Protein AF-A0AAJ1U0P3-F1 (afdb_monomer)

Nearest PDB structures (foldseek):
  8kdq-assembly1_A  TM=4.153E-01  e=7.345E-02  synthetic construct
  4rpp-assembly1_C  TM=3.509E-01  e=7.345E-02  Homo sapiens
  1p1i-assembly1_B-2  TM=4.441E-01  e=2.510E-01  Saccharomyces cerevisiae
  1p1k-assembly1_B-2  TM=3.645E-01  e=1.606E-01  Saccharomyces cerevisiae
  1sfj-assembly1_B  TM=4.610E-01  e=7.578E+00  Staphylococcus aureus subsp. aureus MRSA252

Sequence (244 aa):
MTAPALAGLVTLIVAPDAGPADLPGDLPPFVGAVAVDDLLLPTVREHAPGLPVTVVGTGGAAQVAGPLGLAARAGLVLAGVRTTLRDAADPAGNVRRVVAALDPLRDDGTLPEDVPVTVVLPTGVGGYGAEAALDEIGYADLVVGLDATRPEVWTALVDAALDREVATETVRGDRDPVAVLAAVRSCLDGEPDEAARLLAGSATAAWAAFDAATLERTRRWCRRVDVPAPQVADRVAASAAVTG

Structure (mmCIF, N/CA/C/O backbone):
data_AF-A0AAJ1U0P3-F1
#
_entry.id   AF-A0AAJ1U0P3-F1
#
loop_
_atom_site.group_PDB
_atom_site.id
_atom_site.type_symbol
_atom_site.label_atom_id
_atom_site.label_alt_id
_atom_site.label_comp_id
_atom_site.label_asym_id
_atom_site.label_entity_id
_atom_site.label_seq_id
_atom_site.pdbx_PDB_ins_code
_atom_site.Cartn_x
_atom_site.Cartn_y
_atom_site.Cartn_z
_atom_site.occupancy
_atom_site.B_iso_or_equiv
_atom_site.auth_seq_id
_atom_site.auth_comp_id
_atom_site.auth_asym_id
_atom_site.auth_atom_id
_atom_site.pdbx_PDB_model_num
ATOM 1 N N . MET A 1 1 ? -13.255 15.019 -12.405 1.00 49.06 1 MET A N 1
ATOM 2 C CA . MET A 1 1 ? -13.510 13.676 -11.838 1.00 49.06 1 MET A CA 1
ATOM 3 C C . MET A 1 1 ? -12.176 12.964 -11.767 1.00 49.06 1 MET A C 1
ATOM 5 O O . MET A 1 1 ? -11.440 13.041 -12.738 1.00 49.06 1 MET A O 1
ATOM 9 N N . THR A 1 2 ? -11.835 12.337 -10.644 1.00 58.91 2 THR A N 1
ATOM 10 C CA . THR A 1 2 ? -10.600 11.545 -10.548 1.00 58.91 2 THR A CA 1
ATOM 11 C C . THR A 1 2 ? -10.713 10.340 -11.479 1.00 58.91 2 THR A C 1
ATOM 13 O O . THR A 1 2 ? -11.750 9.676 -11.473 1.00 58.91 2 THR A O 1
ATOM 16 N N . ALA A 1 3 ? -9.679 10.056 -12.276 1.00 76.62 3 ALA A N 1
ATOM 17 C CA . ALA A 1 3 ? -9.639 8.826 -13.061 1.00 76.62 3 ALA A CA 1
ATOM 18 C C . ALA A 1 3 ? -9.819 7.617 -12.115 1.00 76.62 3 ALA A C 1
ATOM 20 O O . ALA A 1 3 ? -9.122 7.572 -11.098 1.00 76.62 3 ALA A O 1
ATOM 21 N N . PRO A 1 4 ? -10.711 6.649 -12.407 1.00 83.06 4 PRO A N 1
ATOM 22 C CA . PRO A 1 4 ? -10.960 5.489 -11.541 1.00 83.06 4 PRO A CA 1
ATOM 23 C C . PRO A 1 4 ? -9.681 4.751 -11.130 1.00 83.06 4 PRO A C 1
ATOM 25 O O . PRO A 1 4 ? -9.535 4.348 -9.979 1.00 83.06 4 PRO A O 1
ATOM 28 N N . ALA A 1 5 ? -8.701 4.696 -12.037 1.00 84.75 5 ALA A N 1
ATOM 29 C CA . ALA A 1 5 ? -7.377 4.139 -11.788 1.00 84.75 5 ALA A CA 1
ATOM 30 C C . ALA A 1 5 ? -6.630 4.782 -10.604 1.00 84.75 5 ALA A C 1
ATOM 32 O O . ALA A 1 5 ? -5.797 4.128 -9.996 1.00 84.75 5 ALA A O 1
ATOM 33 N N . LEU A 1 6 ? -6.905 6.036 -10.241 1.00 87.81 6 LEU A N 1
ATOM 34 C CA . LEU A 1 6 ? -6.215 6.718 -9.140 1.00 87.81 6 LEU A CA 1
ATOM 35 C C . LEU A 1 6 ? -6.988 6.674 -7.821 1.00 87.81 6 LEU A C 1
ATOM 37 O O . LEU A 1 6 ? -6.434 7.056 -6.793 1.00 87.81 6 LEU A O 1
ATOM 41 N N . ALA A 1 7 ? -8.245 6.224 -7.823 1.00 91.00 7 ALA A N 1
ATOM 42 C CA . ALA A 1 7 ? -9.071 6.201 -6.621 1.00 91.00 7 ALA A CA 1
ATOM 43 C C . ALA A 1 7 ? -8.388 5.388 -5.507 1.00 91.00 7 ALA A C 1
ATOM 45 O O . ALA A 1 7 ? -8.027 4.219 -5.691 1.00 91.00 7 ALA A O 1
ATOM 46 N N . GLY A 1 8 ? -8.161 6.041 -4.364 1.00 92.25 8 GLY A N 1
ATOM 47 C CA . GLY A 1 8 ? -7.473 5.463 -3.209 1.00 92.25 8 GLY A CA 1
ATOM 48 C C . GLY A 1 8 ? -6.062 4.907 -3.466 1.00 92.25 8 GLY A C 1
ATOM 49 O O . GLY A 1 8 ? -5.614 4.048 -2.708 1.00 92.25 8 GLY A O 1
ATOM 50 N N . LEU A 1 9 ? -5.377 5.310 -4.544 1.00 94.12 9 LEU A N 1
ATOM 51 C CA . LEU A 1 9 ? -4.029 4.827 -4.877 1.00 94.12 9 LEU A CA 1
ATOM 52 C C . LEU A 1 9 ? -2.966 5.383 -3.926 1.00 94.12 9 LEU A C 1
ATOM 54 O O . LEU A 1 9 ? -1.962 4.729 -3.675 1.00 94.12 9 LEU A O 1
ATOM 58 N N . VAL A 1 10 ? -3.158 6.586 -3.397 1.00 94.44 10 VAL A N 1
ATOM 59 C CA . VAL A 1 10 ? -2.140 7.260 -2.592 1.00 94.44 10 VAL A CA 1
ATOM 60 C C . VAL A 1 10 ? -2.307 6.948 -1.112 1.00 94.44 10 VAL A C 1
ATOM 62 O O . VAL A 1 10 ? -3.411 7.021 -0.569 1.00 94.44 10 VAL A O 1
ATOM 65 N N . THR A 1 11 ? -1.184 6.662 -0.454 1.00 95.38 11 THR A N 1
ATOM 66 C CA . THR A 1 11 ? -1.051 6.777 1.001 1.00 95.38 11 THR A CA 1
ATOM 67 C C . THR A 1 11 ? -0.279 8.044 1.325 1.00 95.38 11 THR A C 1
ATOM 69 O O . THR A 1 11 ? 0.863 8.205 0.899 1.00 95.38 11 THR A O 1
ATOM 72 N N . LEU A 1 12 ? -0.898 8.953 2.071 1.00 93.69 12 LEU A N 1
ATOM 73 C CA . LEU A 1 12 ? -0.222 10.149 2.558 1.00 93.69 12 LEU A CA 1
ATOM 74 C C . LEU A 1 12 ? 0.759 9.760 3.666 1.00 93.69 12 LEU A C 1
ATOM 76 O O . LEU A 1 12 ? 0.352 9.117 4.632 1.00 93.69 12 LEU A O 1
ATOM 80 N N . ILE A 1 13 ? 2.014 10.183 3.568 1.00 91.94 13 ILE A N 1
ATOM 81 C CA . ILE A 1 13 ? 2.987 10.012 4.651 1.00 91.94 13 ILE A CA 1
ATOM 82 C C . ILE A 1 13 ? 3.027 11.276 5.503 1.00 91.94 13 ILE A C 1
ATOM 84 O O . ILE A 1 13 ? 3.350 12.354 4.991 1.00 91.94 13 ILE A O 1
ATOM 88 N N . VAL A 1 14 ? 2.730 11.129 6.796 1.00 89.62 14 VAL A N 1
ATOM 89 C CA . VAL A 1 14 ? 3.009 12.150 7.815 1.00 89.62 14 VAL A CA 1
ATOM 90 C C . VAL A 1 14 ? 4.334 11.845 8.512 1.00 89.62 14 VAL A C 1
ATOM 92 O O . VAL A 1 14 ? 4.766 10.694 8.576 1.00 89.62 14 VAL A O 1
ATOM 95 N N . ALA A 1 15 ? 5.008 12.887 8.995 1.00 85.94 15 ALA A N 1
ATOM 96 C CA . ALA A 1 15 ? 6.268 12.722 9.707 1.00 85.94 15 ALA A CA 1
ATOM 97 C C . ALA A 1 15 ? 6.052 12.007 11.060 1.00 85.94 15 ALA A C 1
ATOM 99 O O . ALA A 1 15 ? 4.993 12.176 11.665 1.00 85.94 15 ALA A O 1
ATOM 100 N N . PRO A 1 16 ? 7.034 11.244 11.574 1.00 82.75 16 PRO A N 1
ATOM 101 C CA . PRO A 1 16 ? 6.913 10.569 12.872 1.00 82.75 16 PRO A CA 1
ATOM 102 C C . PRO A 1 16 ? 6.676 11.516 14.058 1.00 82.75 16 PRO A C 1
ATOM 104 O O . PRO A 1 16 ? 6.113 11.115 15.072 1.00 82.75 16 PRO A O 1
ATOM 107 N N . ASP A 1 17 ? 7.116 12.768 13.941 1.00 84.50 17 ASP A N 1
ATOM 108 C CA . ASP A 1 17 ? 6.953 13.842 14.923 1.00 84.50 17 ASP A CA 1
ATOM 109 C C . ASP A 1 17 ? 5.767 14.772 14.618 1.00 84.50 17 ASP A C 1
ATOM 111 O O . ASP A 1 17 ? 5.638 15.827 15.241 1.00 84.50 17 ASP A O 1
ATOM 115 N N . ALA A 1 18 ? 4.888 14.376 13.689 1.00 85.25 18 ALA A N 1
ATOM 116 C CA . ALA A 1 18 ? 3.692 15.124 13.325 1.00 85.25 18 ALA A CA 1
ATOM 117 C C . ALA A 1 18 ? 2.806 15.402 14.549 1.00 85.25 18 ALA A C 1
ATOM 119 O O . ALA A 1 18 ? 2.403 14.498 15.289 1.00 85.25 18 ALA A O 1
ATOM 120 N N . GLY A 1 19 ? 2.472 16.674 14.741 1.00 87.94 19 GLY A N 1
ATOM 121 C CA . GLY A 1 19 ? 1.493 17.111 15.721 1.00 87.94 19 GLY A CA 1
ATOM 122 C C . GLY A 1 19 ? 0.064 17.083 15.168 1.00 87.94 19 GLY A C 1
ATOM 123 O O . GLY A 1 19 ? -0.166 16.800 13.992 1.00 87.94 19 GLY A O 1
ATOM 124 N N . PRO A 1 20 ? -0.932 17.456 15.991 1.00 87.31 20 PRO A N 1
ATOM 125 C CA . PRO A 1 20 ? -2.328 17.555 15.562 1.00 87.31 20 PRO A CA 1
ATOM 126 C C . PRO A 1 20 ? -2.548 18.422 14.316 1.00 87.31 20 PRO A C 1
ATOM 128 O O . PRO A 1 20 ? -3.417 18.121 13.506 1.00 87.31 20 PRO A O 1
ATOM 131 N N . ALA A 1 21 ? -1.771 19.500 14.166 1.00 87.62 21 ALA A N 1
ATOM 132 C CA . ALA A 1 21 ? -1.885 20.435 13.046 1.00 87.62 21 ALA A CA 1
ATOM 133 C C . ALA A 1 21 ? -1.344 19.873 11.719 1.00 87.62 21 ALA A C 1
ATOM 135 O O . ALA A 1 21 ? -1.664 20.411 10.663 1.00 87.62 21 ALA A O 1
ATOM 136 N N . ASP A 1 22 ? -0.545 18.806 11.780 1.00 87.56 22 ASP A N 1
ATOM 137 C CA . ASP A 1 22 ? 0.054 18.152 10.615 1.00 87.56 22 ASP A CA 1
ATOM 138 C C . ASP A 1 22 ? -0.827 17.013 10.078 1.00 87.56 22 ASP A C 1
ATOM 140 O O . ASP A 1 22 ? -0.573 16.481 8.994 1.00 87.56 22 ASP A O 1
ATOM 144 N N . LEU A 1 23 ? -1.875 16.630 10.820 1.00 88.00 23 LEU A N 1
ATOM 145 C CA . LEU A 1 23 ? -2.855 15.657 10.355 1.00 88.00 23 LEU A CA 1
ATOM 146 C C . LEU A 1 23 ? -3.736 16.291 9.270 1.00 88.00 23 LEU A C 1
ATOM 148 O O . LEU A 1 23 ? -4.271 17.387 9.464 1.00 88.00 23 LEU A O 1
ATOM 152 N N . PRO A 1 24 ? -3.925 15.615 8.127 1.00 87.81 24 PRO A N 1
ATOM 153 C CA . PRO A 1 24 ? -4.786 16.133 7.080 1.00 87.81 24 PRO A CA 1
ATOM 154 C C . PRO A 1 24 ? -6.248 16.140 7.544 1.00 87.81 24 PRO A C 1
ATOM 156 O O . PRO A 1 24 ? -6.694 15.247 8.265 1.00 87.81 24 PRO A O 1
ATOM 159 N N . GLY A 1 25 ? -6.993 17.145 7.087 1.00 84.25 25 GLY A N 1
ATOM 160 C CA . GLY A 1 25 ? -8.450 17.161 7.176 1.00 84.25 25 GLY A CA 1
ATOM 161 C C . GLY A 1 25 ? -9.063 16.285 6.083 1.00 84.25 25 GLY A C 1
ATOM 162 O O . GLY A 1 25 ? -8.840 15.077 6.031 1.00 84.25 25 GLY A O 1
ATOM 163 N N . ASP A 1 26 ? -9.813 16.906 5.175 1.00 86.62 26 ASP A N 1
ATOM 164 C CA . ASP A 1 26 ? -10.448 16.190 4.069 1.00 86.62 26 ASP A CA 1
ATOM 165 C C . ASP A 1 26 ? -9.413 15.634 3.083 1.00 86.62 26 ASP A C 1
ATOM 167 O O . ASP A 1 26 ? -8.566 16.356 2.547 1.00 86.62 26 ASP A O 1
ATOM 171 N N . LEU A 1 27 ? -9.510 14.331 2.816 1.00 88.62 27 LEU A N 1
ATOM 172 C CA . LEU A 1 27 ? -8.644 13.648 1.864 1.00 88.62 27 LEU A CA 1
ATOM 173 C C . LEU A 1 27 ? -9.195 13.771 0.434 1.00 88.62 27 LEU A C 1
ATOM 175 O O . LEU A 1 27 ? -10.379 13.510 0.199 1.00 88.62 27 LEU A O 1
ATOM 179 N N . PRO A 1 28 ? -8.352 14.108 -0.558 1.00 88.56 28 PRO A N 1
ATOM 180 C CA . PRO A 1 28 ? -8.736 14.023 -1.961 1.00 88.56 28 PRO A CA 1
ATOM 181 C C . PRO A 1 28 ? -9.122 12.586 -2.366 1.00 88.56 28 PRO A C 1
ATOM 183 O O . PRO A 1 28 ? -8.545 11.640 -1.836 1.00 88.56 28 PRO A O 1
ATOM 186 N N . PRO A 1 29 ? -9.980 12.373 -3.385 1.00 88.69 29 PRO A N 1
ATOM 187 C CA . PRO A 1 29 ? -10.480 11.032 -3.732 1.00 88.69 29 PRO A CA 1
ATOM 188 C C . PRO A 1 29 ? -9.421 10.002 -4.170 1.00 88.69 29 PRO A C 1
ATOM 190 O O . PRO A 1 29 ? -9.686 8.801 -4.183 1.00 88.69 29 PRO A O 1
ATOM 193 N N . PHE A 1 30 ? -8.233 10.446 -4.592 1.00 89.19 30 PHE A N 1
ATOM 194 C CA . PHE A 1 30 ? -7.131 9.542 -4.945 1.00 89.19 30 PHE A CA 1
ATOM 195 C C . PHE A 1 30 ? -6.276 9.138 -3.731 1.00 89.19 30 PHE A C 1
ATOM 197 O O . PHE A 1 30 ? -5.456 8.231 -3.850 1.00 89.19 30 PHE A O 1
ATOM 204 N N . VAL A 1 31 ? -6.459 9.777 -2.570 1.00 92.94 31 VAL A N 1
ATOM 205 C CA . VAL A 1 31 ? -5.810 9.398 -1.309 1.00 92.94 31 VAL A CA 1
ATOM 206 C C . VAL A 1 31 ? -6.718 8.417 -0.579 1.00 92.94 31 VAL A C 1
ATOM 208 O O . VAL A 1 31 ? -7.843 8.749 -0.220 1.00 92.94 31 VAL A O 1
ATOM 211 N N . GLY A 1 32 ? -6.240 7.188 -0.394 1.00 93.56 32 GLY A N 1
ATOM 212 C CA . GLY A 1 32 ? -7.004 6.120 0.252 1.00 93.56 32 GLY A CA 1
ATOM 213 C C . GLY A 1 32 ? -6.776 6.039 1.757 1.00 93.56 32 GLY A C 1
ATOM 214 O O . GLY A 1 32 ? -7.642 5.551 2.477 1.00 93.56 32 GLY A O 1
ATOM 215 N N . ALA A 1 33 ? -5.613 6.492 2.229 1.00 95.62 33 ALA A N 1
ATOM 216 C CA . ALA A 1 33 ? -5.251 6.444 3.638 1.00 95.62 33 ALA A CA 1
ATOM 217 C C . ALA A 1 33 ? -4.112 7.410 3.979 1.00 95.62 33 ALA A C 1
ATOM 219 O O . ALA A 1 33 ? -3.408 7.912 3.100 1.00 95.62 33 ALA A O 1
ATOM 220 N N . VAL A 1 34 ? -3.888 7.589 5.278 1.00 95.69 34 VAL A N 1
ATOM 221 C CA . VAL A 1 34 ? -2.715 8.253 5.849 1.00 95.69 34 VAL A CA 1
ATOM 222 C C . VAL A 1 34 ? -1.897 7.228 6.619 1.00 95.69 34 VAL A C 1
ATOM 224 O O . VAL A 1 34 ? -2.419 6.563 7.511 1.00 95.69 34 VAL A O 1
ATOM 227 N N . ALA A 1 35 ? -0.628 7.064 6.268 1.00 94.88 35 ALA A N 1
ATOM 228 C CA . ALA A 1 35 ? 0.287 6.224 7.022 1.00 94.88 35 ALA A CA 1
ATOM 229 C C . ALA A 1 35 ? 0.756 6.968 8.270 1.00 94.88 35 ALA A C 1
ATOM 231 O O . ALA A 1 35 ? 1.353 8.037 8.164 1.00 94.88 35 ALA A O 1
ATOM 232 N N . VAL A 1 36 ? 0.476 6.387 9.433 1.00 93.62 36 VAL A N 1
ATOM 233 C CA . VAL A 1 36 ? 0.815 6.943 10.744 1.00 93.62 36 VAL A CA 1
ATOM 234 C C . VAL A 1 36 ? 1.591 5.907 11.538 1.00 93.62 36 VAL A C 1
ATOM 236 O O . VAL A 1 36 ? 1.213 4.733 11.564 1.00 93.62 36 VAL A O 1
ATOM 239 N N . ASP A 1 37 ? 2.664 6.334 12.192 1.00 92.69 37 ASP A N 1
ATOM 240 C CA . ASP A 1 37 ? 3.372 5.470 13.130 1.00 92.69 37 ASP A CA 1
ATOM 241 C C . ASP A 1 37 ? 2.456 5.103 14.304 1.00 92.69 37 ASP A C 1
ATOM 243 O O . ASP A 1 37 ? 1.596 5.881 14.730 1.00 92.69 37 ASP A O 1
ATOM 247 N N . ASP A 1 38 ? 2.655 3.908 14.851 1.00 91.94 38 ASP A N 1
ATOM 248 C CA . ASP A 1 38 ? 1.904 3.402 16.002 1.00 91.94 38 ASP A CA 1
ATOM 249 C C . ASP A 1 38 ? 1.898 4.351 17.216 1.00 91.94 38 ASP A C 1
ATOM 251 O O . ASP A 1 38 ? 0.904 4.428 17.945 1.00 91.94 38 ASP A O 1
ATOM 255 N N . LEU A 1 39 ? 2.967 5.124 17.402 1.00 91.00 39 LEU A N 1
ATOM 256 C CA . LEU A 1 39 ? 3.084 6.132 18.457 1.00 91.00 39 LEU A CA 1
ATOM 257 C C . LEU A 1 39 ? 2.148 7.339 18.270 1.00 91.00 39 LEU A C 1
ATOM 259 O O . LEU A 1 39 ? 1.824 8.003 19.255 1.00 91.00 39 LEU A O 1
ATOM 263 N N . LEU A 1 40 ? 1.682 7.612 17.047 1.00 92.44 40 LEU A N 1
ATOM 264 C CA . LEU A 1 40 ? 0.792 8.736 16.730 1.00 92.44 40 LEU A CA 1
ATOM 265 C C . LEU A 1 40 ? -0.699 8.384 16.835 1.00 92.44 40 LEU A C 1
ATOM 267 O O . LEU A 1 40 ? -1.548 9.276 16.760 1.00 92.44 40 LEU A O 1
ATOM 271 N N . LEU A 1 41 ? -1.053 7.112 17.053 1.00 93.12 41 LEU A N 1
ATOM 272 C CA . LEU A 1 41 ? -2.455 6.679 17.148 1.00 93.12 41 LEU A CA 1
ATOM 273 C C . LEU A 1 41 ? -3.279 7.431 18.210 1.00 93.12 41 LEU A C 1
ATOM 275 O O . LEU A 1 41 ? -4.432 7.761 17.917 1.00 93.12 41 LEU A O 1
ATOM 279 N N . PRO A 1 42 ? -2.749 7.754 19.411 1.00 92.81 42 PRO A N 1
ATOM 280 C CA . PRO A 1 42 ? -3.481 8.574 20.375 1.00 92.81 42 PRO A CA 1
ATOM 281 C C . PRO A 1 42 ? -3.838 9.962 19.826 1.00 92.81 42 PRO A C 1
ATOM 283 O O . PRO A 1 42 ? -4.970 10.412 20.001 1.00 92.81 42 PRO A O 1
ATOM 286 N N . THR A 1 43 ? -2.912 10.601 19.107 1.00 93.19 43 THR A N 1
ATOM 287 C CA . THR A 1 43 ? -3.111 11.918 18.489 1.00 93.19 43 THR A CA 1
ATOM 288 C C . THR A 1 43 ? -4.168 11.860 17.389 1.00 93.19 43 THR A C 1
ATOM 290 O O . THR A 1 43 ? -5.066 12.700 17.358 1.00 93.19 43 THR A O 1
ATOM 293 N N . VAL A 1 44 ? -4.127 10.836 16.528 1.00 93.88 44 VAL A N 1
ATOM 294 C CA . VAL A 1 44 ? -5.155 10.628 15.493 1.00 93.88 44 VAL A CA 1
ATOM 295 C C . VAL A 1 44 ? -6.531 10.437 16.124 1.00 93.88 44 VAL A C 1
ATOM 297 O O . VAL A 1 44 ? -7.491 11.073 15.702 1.00 93.88 44 VAL A O 1
ATOM 300 N N . ARG A 1 45 ? -6.639 9.613 17.170 1.00 93.56 45 ARG A N 1
ATOM 301 C CA . ARG A 1 45 ? -7.905 9.389 17.882 1.00 93.56 45 ARG A CA 1
ATOM 302 C C . ARG A 1 45 ? -8.516 10.692 18.396 1.00 93.56 45 ARG A C 1
ATOM 304 O O . ARG A 1 45 ? -9.729 10.865 18.333 1.00 93.56 45 ARG A O 1
ATOM 311 N N . GLU A 1 46 ? -7.693 11.580 18.942 1.00 93.69 46 GLU A N 1
ATOM 312 C CA . GLU A 1 46 ? -8.159 12.813 19.583 1.00 93.69 46 GLU A CA 1
ATOM 313 C C . GLU A 1 46 ? -8.498 13.918 18.580 1.00 93.69 46 GLU A C 1
ATOM 315 O O . GLU A 1 46 ? -9.413 14.703 18.827 1.00 93.69 46 GLU A O 1
ATOM 320 N N . HIS A 1 47 ? -7.797 13.965 17.446 1.00 94.12 47 HIS A N 1
ATOM 321 C CA . HIS A 1 47 ? -7.862 15.102 16.527 1.00 94.12 47 HIS A CA 1
ATOM 322 C C . HIS A 1 47 ? -8.413 14.775 15.135 1.00 94.12 47 HIS A C 1
ATOM 324 O O . HIS A 1 47 ? -8.869 15.682 14.445 1.00 94.12 47 HIS A O 1
ATOM 330 N N . ALA A 1 48 ? -8.414 13.505 14.728 1.00 92.88 48 ALA A N 1
ATOM 331 C CA . ALA A 1 48 ? -8.877 13.054 13.417 1.00 92.88 48 ALA A CA 1
ATOM 332 C C . ALA A 1 48 ? -9.497 11.632 13.460 1.00 92.88 48 ALA A C 1
ATOM 334 O O . ALA A 1 48 ? -9.088 10.759 12.695 1.00 92.88 48 ALA A O 1
ATOM 335 N N . PRO A 1 49 ? -10.501 11.357 14.320 1.00 89.94 49 PRO A N 1
ATOM 336 C CA . PRO A 1 49 ? -11.017 9.998 14.547 1.00 89.94 49 PRO A CA 1
ATOM 337 C C . PRO A 1 49 ? -11.638 9.325 13.308 1.00 89.94 49 PRO A C 1
ATOM 339 O O . PRO A 1 49 ? -11.715 8.102 13.252 1.00 89.94 49 PRO A O 1
ATOM 342 N N . GLY A 1 50 ? -12.080 10.104 12.315 1.00 92.62 50 GLY A N 1
ATOM 343 C CA . GLY A 1 50 ? -12.627 9.593 11.051 1.00 92.62 50 GLY A CA 1
ATOM 344 C C . GLY A 1 50 ? -11.591 9.389 9.941 1.00 92.62 50 GLY A C 1
ATOM 345 O O . GLY A 1 50 ? -11.965 8.989 8.841 1.00 92.62 50 GLY A O 1
ATOM 346 N N . LEU A 1 51 ? -10.316 9.695 10.195 1.00 94.62 51 LEU A N 1
ATOM 347 C CA . LEU A 1 51 ? -9.261 9.614 9.193 1.00 94.62 51 LEU A CA 1
ATOM 348 C C . LEU A 1 51 ? -8.929 8.144 8.881 1.00 94.62 51 LEU A C 1
ATOM 350 O O . LEU A 1 51 ? -8.565 7.410 9.801 1.00 94.62 51 LEU A O 1
ATOM 354 N N . PRO A 1 52 ? -9.001 7.700 7.611 1.00 96.56 52 PRO A N 1
ATOM 355 C CA . PRO A 1 52 ? -8.552 6.367 7.230 1.00 96.56 52 PRO A CA 1
ATOM 356 C C . PRO A 1 52 ? -7.039 6.236 7.427 1.00 96.56 52 PRO A C 1
ATOM 358 O O . PRO A 1 52 ? -6.258 6.922 6.761 1.00 96.56 52 PRO A O 1
ATOM 361 N N . VAL A 1 53 ? -6.610 5.350 8.326 1.00 96.19 53 VAL A N 1
ATOM 362 C CA . VAL A 1 53 ? -5.198 5.195 8.697 1.00 96.19 53 VAL A CA 1
ATOM 363 C C . VAL A 1 53 ? -4.602 3.872 8.249 1.00 96.19 53 VAL A C 1
ATOM 365 O O . VAL A 1 53 ? -5.194 2.808 8.405 1.00 96.19 53 VAL A O 1
ATOM 368 N N . THR A 1 54 ? -3.382 3.939 7.726 1.00 96.69 54 THR A N 1
ATOM 369 C CA . THR A 1 54 ? -2.489 2.784 7.632 1.00 96.69 54 THR A CA 1
ATOM 370 C C . THR A 1 54 ? -1.546 2.821 8.822 1.00 96.69 54 THR A C 1
ATOM 372 O O . THR A 1 54 ? -0.724 3.728 8.921 1.00 96.69 54 THR A O 1
ATOM 375 N N . VAL A 1 55 ? -1.656 1.861 9.736 1.00 95.62 55 VAL A N 1
ATOM 376 C CA . VAL A 1 55 ? -0.802 1.834 10.932 1.00 95.62 55 VAL A CA 1
ATOM 377 C C . VAL A 1 55 ? 0.566 1.278 10.563 1.00 95.62 55 VAL A C 1
ATOM 379 O O . VAL A 1 55 ? 0.669 0.135 10.120 1.00 95.62 55 VAL A O 1
ATOM 382 N N . VAL A 1 56 ? 1.615 2.070 10.754 1.00 94.19 56 VAL A N 1
ATOM 383 C CA . VAL A 1 56 ? 3.006 1.673 10.532 1.00 94.19 56 VAL A CA 1
ATOM 384 C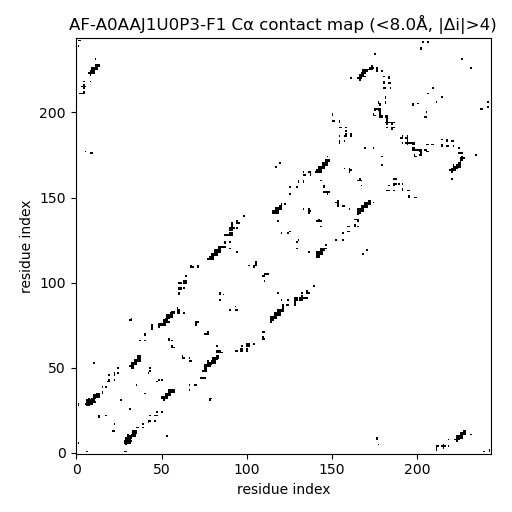 C . VAL A 1 56 ? 3.597 1.216 11.863 1.00 94.19 56 VAL A C 1
ATOM 386 O O . VAL A 1 56 ? 3.815 2.005 12.780 1.00 94.19 56 VAL A O 1
ATOM 389 N N . GLY A 1 57 ? 3.825 -0.090 11.986 1.00 90.69 57 GLY A N 1
ATOM 390 C CA . GLY A 1 57 ? 4.427 -0.685 13.173 1.00 90.69 57 GLY A CA 1
ATOM 391 C C . GLY A 1 57 ? 5.913 -0.358 13.248 1.00 90.69 57 GLY A C 1
ATOM 392 O O . GLY A 1 57 ? 6.680 -0.708 12.342 1.00 90.69 57 GLY A O 1
ATOM 393 N N . THR A 1 58 ? 6.343 0.265 14.343 1.00 82.75 58 THR A N 1
ATOM 394 C CA . THR A 1 58 ? 7.734 0.704 14.472 1.00 82.75 58 THR A CA 1
ATOM 395 C C . THR A 1 58 ? 8.657 -0.442 14.879 1.00 82.75 58 THR A C 1
ATOM 397 O O . THR A 1 58 ? 9.778 -0.500 14.384 1.00 82.75 58 THR A O 1
ATOM 400 N N . GLY A 1 59 ? 8.240 -1.418 15.695 1.00 75.94 59 GLY A N 1
ATOM 401 C CA . GLY A 1 59 ? 9.122 -2.493 16.197 1.00 75.94 59 GLY A CA 1
ATOM 402 C C . GLY A 1 59 ? 9.051 -3.863 15.515 1.00 75.94 59 GLY A C 1
ATOM 403 O O . GLY A 1 59 ? 9.513 -4.842 16.100 1.00 75.94 59 GLY A O 1
ATOM 404 N N . GLY A 1 60 ? 8.555 -3.956 14.279 1.00 78.88 60 GLY A N 1
ATOM 405 C CA . GLY A 1 60 ? 8.539 -5.205 13.501 1.00 78.88 60 GLY A CA 1
ATOM 406 C C . GLY A 1 60 ? 7.444 -6.199 13.922 1.00 78.88 60 GLY A C 1
ATOM 407 O O . GLY A 1 60 ? 6.481 -5.834 14.594 1.00 78.88 60 GLY A O 1
ATOM 408 N N . ALA A 1 61 ? 7.582 -7.468 13.515 1.00 75.00 61 ALA A N 1
ATOM 409 C CA . ALA A 1 61 ? 6.533 -8.497 13.611 1.00 75.00 61 ALA A CA 1
ATOM 410 C C . ALA A 1 61 ? 5.916 -8.662 15.014 1.00 75.00 61 ALA A C 1
ATOM 412 O O . ALA A 1 61 ? 4.700 -8.724 15.157 1.00 75.00 61 ALA A O 1
ATOM 413 N N . ALA A 1 62 ? 6.749 -8.676 16.059 1.00 74.69 62 ALA A N 1
ATOM 414 C CA . ALA A 1 62 ? 6.306 -8.917 17.433 1.00 74.69 62 ALA A CA 1
ATOM 415 C C . ALA A 1 62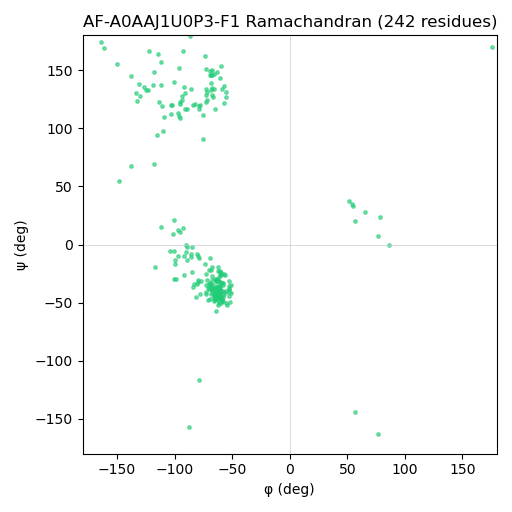 ? 5.469 -7.772 18.032 1.00 74.69 62 ALA A C 1
ATOM 417 O O . ALA A 1 62 ? 4.888 -7.942 19.101 1.00 74.69 62 ALA A O 1
ATOM 418 N N . GLN A 1 63 ? 5.424 -6.604 17.384 1.00 84.50 63 GLN A N 1
ATOM 419 C CA . GLN A 1 63 ? 4.712 -5.441 17.907 1.00 84.50 63 GLN A CA 1
ATOM 420 C C . GLN A 1 63 ? 3.345 -5.207 17.271 1.00 84.50 63 GLN A C 1
ATOM 422 O O . GLN A 1 63 ? 2.634 -4.346 17.761 1.00 84.50 63 GLN A O 1
ATOM 427 N N . VAL A 1 64 ? 2.931 -5.964 16.250 1.00 87.06 64 VAL A N 1
ATOM 428 C CA . VAL A 1 64 ? 1.709 -5.658 15.479 1.00 87.06 64 VAL A CA 1
ATOM 429 C C . VAL A 1 64 ? 0.431 -5.686 16.338 1.00 87.06 64 VAL A C 1
ATOM 431 O O . VAL A 1 64 ? -0.431 -4.823 16.187 1.00 87.06 64 VAL A O 1
ATOM 434 N N . ALA A 1 65 ? 0.326 -6.601 17.304 1.00 89.81 65 ALA A N 1
ATOM 435 C CA . ALA A 1 65 ? -0.876 -6.760 18.131 1.00 89.81 65 ALA A CA 1
ATOM 436 C C . ALA A 1 65 ? -1.236 -5.527 18.982 1.00 89.81 65 ALA A C 1
ATOM 438 O O . ALA A 1 65 ? -2.409 -5.177 19.114 1.00 89.81 65 ALA A O 1
ATOM 439 N N . GLY A 1 66 ? -0.243 -4.850 19.565 1.00 91.62 66 GLY A N 1
ATOM 440 C CA . GLY A 1 66 ? -0.475 -3.724 20.476 1.00 91.62 66 GLY A CA 1
ATOM 441 C C . GLY A 1 66 ? -1.154 -2.524 19.797 1.00 91.62 66 GLY A C 1
ATOM 442 O O . GLY A 1 66 ? -2.235 -2.120 20.237 1.00 91.62 66 GLY A O 1
ATOM 443 N N . PRO A 1 67 ? -0.561 -1.970 18.722 1.00 92.62 67 PRO A N 1
ATOM 444 C CA . PRO A 1 67 ? -1.121 -0.875 17.938 1.00 92.62 67 PRO A CA 1
ATOM 445 C C . PRO A 1 67 ? -2.478 -1.209 17.319 1.00 92.62 67 PRO A C 1
ATOM 447 O O . PRO A 1 67 ? -3.372 -0.369 17.371 1.00 92.62 67 PRO A O 1
ATOM 450 N N . LEU A 1 68 ? -2.682 -2.428 16.804 1.00 93.94 68 LEU A N 1
ATOM 451 C CA . LEU A 1 68 ? -3.981 -2.815 16.237 1.00 93.94 68 LEU A CA 1
ATOM 452 C C . LEU A 1 68 ? -5.065 -2.932 17.305 1.00 93.94 68 LEU A C 1
ATOM 454 O O . LEU A 1 68 ? -6.153 -2.388 17.134 1.00 93.94 68 LEU A O 1
ATOM 458 N N . GLY A 1 69 ? -4.748 -3.521 18.460 1.00 92.94 69 GLY A N 1
ATOM 459 C CA . GLY A 1 69 ? -5.665 -3.533 19.597 1.00 92.94 69 GLY A CA 1
ATOM 460 C C . GLY A 1 69 ? -5.996 -2.122 20.099 1.00 92.94 69 GLY A C 1
ATOM 461 O O . GLY A 1 69 ? -7.124 -1.862 20.517 1.00 92.94 69 GLY A O 1
ATOM 462 N N . LEU A 1 70 ? -5.038 -1.189 20.060 1.00 92.62 70 LEU A N 1
ATOM 463 C CA . LEU A 1 70 ? -5.299 0.219 20.366 1.00 92.62 70 LEU A CA 1
ATOM 464 C C . LEU A 1 70 ? -6.223 0.858 19.323 1.00 92.62 70 LEU A C 1
ATOM 466 O O . LEU A 1 70 ? -7.202 1.486 19.719 1.00 92.62 70 LEU A O 1
ATOM 470 N N . ALA A 1 71 ? -5.940 0.683 18.030 1.00 93.50 71 ALA A N 1
ATOM 471 C CA . ALA A 1 71 ? -6.738 1.236 16.938 1.00 93.50 71 ALA A CA 1
ATOM 472 C C . ALA A 1 71 ? -8.189 0.733 16.980 1.00 93.50 71 ALA A C 1
ATOM 474 O O . ALA A 1 71 ? -9.114 1.543 16.925 1.00 93.50 71 ALA A O 1
ATOM 475 N N . ALA A 1 72 ? -8.382 -0.574 17.188 1.00 93.31 72 ALA A N 1
ATOM 476 C CA . ALA A 1 72 ? -9.696 -1.195 17.324 1.00 93.31 72 ALA A CA 1
ATOM 477 C C . ALA A 1 72 ? -10.470 -0.635 18.529 1.00 93.31 72 ALA A C 1
ATOM 479 O O . ALA A 1 72 ? -11.598 -0.166 18.384 1.00 93.31 72 ALA A O 1
ATOM 480 N N . ARG A 1 73 ? -9.852 -0.588 19.721 1.00 92.50 73 ARG A N 1
ATOM 481 C CA . ARG A 1 73 ? -10.492 -0.014 20.924 1.00 92.50 73 ARG A CA 1
ATOM 482 C C . ARG A 1 73 ? -10.791 1.479 20.793 1.00 92.50 73 ARG A C 1
ATOM 484 O O . ARG A 1 73 ? -11.726 1.969 21.418 1.00 92.50 73 ARG A O 1
ATOM 491 N N . ALA A 1 74 ? -9.974 2.202 20.035 1.00 90.38 74 ALA A N 1
ATOM 492 C CA . ALA A 1 74 ? -10.144 3.623 19.771 1.00 90.38 74 ALA A CA 1
ATOM 493 C C . ALA A 1 7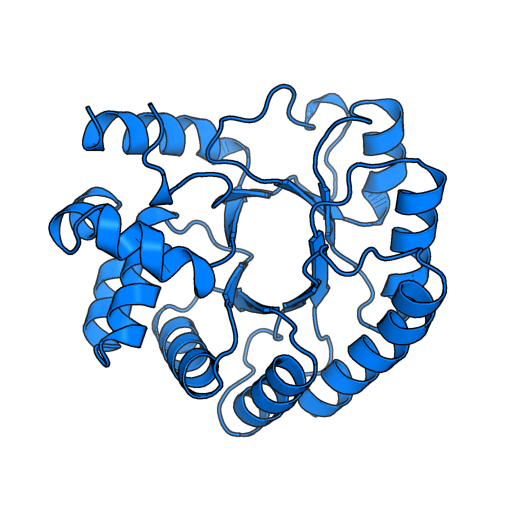4 ? -11.182 3.916 18.674 1.00 90.38 74 ALA A C 1
ATOM 495 O O . ALA A 1 74 ? -11.519 5.082 18.485 1.00 90.38 74 ALA A O 1
ATOM 496 N N . GLY A 1 75 ? -11.684 2.893 17.972 1.00 91.50 75 GLY A N 1
ATOM 497 C CA . GLY A 1 75 ? -12.628 3.057 16.868 1.00 91.50 75 GLY A CA 1
ATOM 498 C C . GLY A 1 75 ? -12.032 3.788 15.664 1.00 91.50 75 GLY A C 1
ATOM 499 O O . GLY A 1 75 ? -12.765 4.476 14.958 1.00 91.50 75 GLY A O 1
ATOM 500 N N . LEU A 1 76 ? -10.714 3.687 15.453 1.00 95.31 76 LEU A N 1
ATOM 501 C CA . LEU A 1 76 ? -10.057 4.297 14.297 1.00 95.31 76 LEU A CA 1
ATOM 502 C C . LEU A 1 76 ? -10.480 3.595 13.004 1.00 95.31 76 LEU A C 1
ATOM 504 O O . LEU A 1 76 ? -10.657 2.376 12.972 1.00 95.31 76 LEU A O 1
ATOM 508 N N . VAL A 1 77 ? -10.575 4.360 11.916 1.00 95.31 77 VAL A N 1
ATOM 509 C CA . VAL A 1 77 ? -10.840 3.817 10.580 1.00 95.31 77 VAL A CA 1
ATOM 510 C C . VAL A 1 77 ? -9.563 3.163 10.053 1.00 95.31 77 VAL A C 1
ATOM 512 O O . VAL A 1 77 ? -8.718 3.812 9.437 1.00 95.31 77 VAL A O 1
ATOM 515 N N . LEU A 1 78 ? -9.394 1.871 10.324 1.00 96.19 78 LEU A N 1
ATOM 516 C CA . LEU A 1 78 ? -8.223 1.125 9.881 1.00 96.19 78 LEU A CA 1
ATOM 517 C C . LEU A 1 78 ? -8.326 0.822 8.381 1.00 96.19 78 LEU A C 1
ATOM 519 O O . LEU A 1 78 ? -9.157 0.034 7.946 1.00 96.19 78 LEU A O 1
ATOM 523 N N . ALA A 1 79 ? -7.462 1.448 7.589 1.00 96.94 79 ALA A N 1
ATOM 524 C CA . ALA A 1 79 ? -7.376 1.257 6.146 1.00 96.94 79 ALA A CA 1
ATOM 525 C C . ALA A 1 79 ? -6.242 0.306 5.737 1.00 96.94 79 ALA A C 1
ATOM 527 O O . ALA A 1 79 ? -6.165 -0.069 4.569 1.00 96.94 79 ALA A O 1
ATOM 528 N N . GLY A 1 80 ? -5.317 -0.028 6.636 1.00 96.94 80 GLY A N 1
ATOM 529 C CA . GLY A 1 80 ? -4.210 -0.943 6.362 1.00 96.94 80 GLY A CA 1
ATOM 530 C C . GLY A 1 80 ? -3.244 -1.068 7.535 1.00 96.94 80 GLY A C 1
ATOM 531 O O . GLY A 1 80 ? -3.279 -0.277 8.480 1.00 96.94 80 GLY A O 1
ATOM 532 N N . VAL A 1 81 ? -2.338 -2.034 7.446 1.00 96.44 81 VAL A N 1
ATOM 533 C CA . VAL A 1 81 ? -1.254 -2.237 8.415 1.00 96.44 81 VAL A CA 1
ATOM 534 C C . VAL A 1 81 ? 0.054 -2.396 7.663 1.00 96.44 81 VAL A C 1
ATOM 536 O O . VAL A 1 81 ? 0.107 -3.083 6.651 1.00 96.44 81 VAL A O 1
ATOM 539 N N . ARG A 1 82 ? 1.128 -1.785 8.155 1.00 95.75 82 ARG A N 1
ATOM 540 C CA . ARG A 1 82 ? 2.475 -1.926 7.607 1.00 95.75 82 ARG A CA 1
ATOM 541 C C . ARG A 1 82 ? 3.434 -2.384 8.682 1.00 95.75 82 ARG A C 1
ATOM 543 O O . ARG A 1 82 ? 3.487 -1.802 9.761 1.00 95.75 82 ARG A O 1
ATOM 550 N N . THR A 1 83 ? 4.247 -3.382 8.368 1.00 94.69 83 THR A N 1
ATOM 551 C CA . THR A 1 83 ? 5.346 -3.810 9.235 1.00 94.69 83 THR A CA 1
ATOM 552 C C . THR A 1 83 ? 6.611 -3.981 8.415 1.00 94.69 83 THR A C 1
ATOM 554 O O . THR A 1 83 ? 6.594 -4.587 7.347 1.00 94.69 83 THR A O 1
ATOM 557 N N . THR A 1 84 ? 7.712 -3.391 8.878 1.00 92.69 84 THR A N 1
ATOM 558 C CA . THR A 1 84 ? 9.008 -3.512 8.203 1.00 92.69 84 THR A CA 1
ATOM 559 C C . THR A 1 84 ? 9.794 -4.664 8.801 1.00 92.69 84 THR A C 1
ATOM 561 O O . THR A 1 84 ? 9.993 -4.726 10.018 1.00 92.69 84 THR A O 1
ATOM 564 N N . LEU A 1 85 ? 10.260 -5.569 7.943 1.00 91.31 85 LEU A N 1
ATOM 565 C CA . LEU A 1 85 ? 11.157 -6.637 8.356 1.00 91.31 85 LEU A CA 1
ATOM 566 C C . LEU A 1 85 ? 12.502 -6.021 8.765 1.00 91.31 85 LEU A C 1
ATOM 568 O O . LEU A 1 85 ? 13.027 -5.133 8.097 1.00 91.31 85 LEU A O 1
ATOM 572 N N . ARG A 1 86 ? 13.054 -6.462 9.897 1.00 83.56 86 ARG A N 1
ATOM 573 C CA . ARG A 1 86 ? 14.280 -5.875 10.469 1.00 83.56 86 ARG A CA 1
ATOM 574 C C . ARG A 1 86 ? 15.534 -6.689 10.179 1.00 83.56 86 ARG A C 1
ATOM 576 O O . ARG A 1 86 ? 16.618 -6.122 10.109 1.00 83.56 86 ARG A O 1
ATOM 583 N N . ASP A 1 87 ? 15.387 -8.001 10.043 1.00 81.31 87 ASP A N 1
ATOM 584 C CA . ASP A 1 87 ? 16.494 -8.924 9.829 1.00 81.31 87 ASP A CA 1
ATOM 585 C C . ASP A 1 87 ? 16.548 -9.351 8.357 1.00 81.31 87 ASP A C 1
ATOM 587 O O . ASP A 1 87 ? 15.653 -10.028 7.851 1.00 81.31 87 ASP A O 1
ATOM 591 N N . ALA A 1 88 ? 17.607 -8.911 7.676 1.00 83.50 88 ALA A N 1
ATOM 592 C CA . ALA A 1 88 ? 17.865 -9.204 6.271 1.00 83.50 88 ALA A CA 1
ATOM 593 C C . ALA A 1 88 ? 18.474 -10.600 6.040 1.00 83.50 88 ALA A C 1
ATOM 595 O O . ALA A 1 88 ? 18.568 -11.022 4.889 1.00 83.50 88 ALA A O 1
ATOM 596 N N . ALA A 1 89 ? 18.897 -11.312 7.093 1.00 87.94 89 ALA A N 1
ATOM 597 C CA . ALA A 1 89 ? 19.510 -12.634 6.962 1.00 87.94 89 ALA A CA 1
ATOM 598 C C . ALA A 1 89 ? 18.475 -13.755 6.760 1.00 87.94 89 ALA A C 1
ATOM 600 O O . ALA A 1 89 ? 18.770 -14.735 6.079 1.00 87.94 89 ALA A O 1
ATOM 601 N N . ASP A 1 90 ? 17.271 -13.606 7.321 1.00 91.88 90 ASP A N 1
ATOM 602 C CA . ASP A 1 90 ? 16.152 -14.549 7.165 1.00 91.88 90 ASP A CA 1
ATOM 603 C C . ASP A 1 90 ? 14.817 -13.803 6.960 1.00 91.88 90 ASP A C 1
ATOM 605 O O . ASP A 1 90 ? 13.941 -13.804 7.834 1.00 91.88 90 ASP A O 1
ATOM 609 N N . PRO A 1 91 ? 14.634 -13.103 5.827 1.00 93.94 91 PRO A N 1
ATOM 610 C CA . PRO A 1 91 ? 13.416 -12.334 5.581 1.00 93.94 91 PRO A CA 1
ATOM 611 C C . PRO A 1 91 ? 12.166 -13.234 5.549 1.00 93.94 91 PRO A C 1
ATOM 613 O O . PRO A 1 91 ? 11.165 -12.879 6.165 1.00 93.94 91 PRO A O 1
ATOM 616 N N . ALA A 1 92 ? 12.238 -14.433 4.961 1.00 95.69 92 ALA A N 1
ATOM 617 C CA . ALA A 1 92 ? 11.135 -15.401 4.937 1.00 95.69 92 ALA A CA 1
ATOM 618 C C . ALA A 1 92 ? 10.703 -15.842 6.349 1.00 95.69 92 ALA A C 1
ATOM 620 O O . ALA A 1 92 ? 9.518 -15.825 6.688 1.00 95.69 92 ALA A O 1
ATOM 621 N N . GLY A 1 93 ? 11.653 -16.165 7.235 1.00 94.81 93 GLY A N 1
ATOM 622 C CA . GLY A 1 93 ? 11.342 -16.458 8.632 1.00 94.81 93 GLY A CA 1
ATOM 623 C C . GLY A 1 93 ? 10.725 -15.275 9.376 1.00 94.81 93 GLY A C 1
ATOM 624 O O . GLY A 1 93 ? 9.873 -15.481 10.241 1.00 94.81 93 GLY A O 1
ATOM 625 N N . ASN A 1 94 ? 11.083 -14.037 9.025 1.00 93.81 94 ASN A N 1
ATOM 626 C CA . ASN A 1 94 ? 10.423 -12.859 9.581 1.00 93.81 94 ASN A CA 1
ATOM 627 C C . ASN A 1 94 ? 8.987 -12.688 9.061 1.00 93.81 94 ASN A C 1
ATOM 629 O O . ASN A 1 94 ? 8.125 -12.350 9.870 1.00 93.81 94 ASN A O 1
ATOM 633 N N . VAL A 1 95 ? 8.701 -12.982 7.786 1.00 96.12 95 VAL A N 1
ATOM 634 C CA . VAL A 1 95 ? 7.321 -13.008 7.258 1.00 96.12 95 VAL A CA 1
ATOM 635 C C . VAL A 1 95 ? 6.469 -14.006 8.041 1.00 96.12 95 VAL A C 1
ATOM 637 O O . VAL A 1 95 ? 5.421 -13.634 8.559 1.00 96.12 95 VAL A O 1
ATOM 640 N N . ARG A 1 96 ? 6.951 -15.239 8.247 1.00 96.19 96 ARG A N 1
ATOM 641 C CA . ARG A 1 96 ? 6.221 -16.254 9.032 1.00 96.19 96 ARG A CA 1
ATOM 642 C C . ARG A 1 96 ? 5.908 -15.801 10.459 1.00 96.19 96 ARG A C 1
ATOM 644 O O . ARG A 1 96 ? 4.847 -16.113 10.989 1.00 96.19 96 ARG A O 1
ATOM 651 N N . ARG A 1 97 ? 6.805 -15.030 11.086 1.00 95.00 97 ARG A N 1
ATOM 652 C CA . ARG A 1 97 ? 6.545 -14.421 12.405 1.00 95.00 97 ARG A CA 1
ATOM 653 C C . ARG A 1 97 ? 5.488 -13.324 12.346 1.00 95.00 97 ARG A C 1
ATOM 655 O O . ARG A 1 97 ? 4.757 -13.172 13.317 1.00 95.00 97 ARG A O 1
ATOM 662 N N . VAL A 1 98 ? 5.428 -12.552 11.257 1.00 94.88 98 VAL A N 1
ATOM 663 C CA . VAL A 1 98 ? 4.345 -11.582 11.038 1.00 94.88 98 VAL A CA 1
ATOM 664 C C . VAL A 1 98 ? 3.019 -12.326 10.944 1.00 94.88 98 VAL A C 1
ATOM 666 O O . VAL A 1 98 ? 2.122 -12.004 11.709 1.00 94.88 98 VAL A O 1
ATOM 669 N N . VAL A 1 99 ? 2.921 -13.350 10.091 1.00 95.88 99 VAL A N 1
ATOM 670 C CA . VAL A 1 99 ? 1.701 -14.164 9.926 1.00 95.88 99 VAL A CA 1
ATOM 671 C C . VAL A 1 99 ? 1.234 -14.725 11.269 1.00 95.88 99 VAL A C 1
ATOM 673 O O . VAL A 1 99 ? 0.132 -14.418 11.707 1.00 95.88 99 VAL A O 1
ATOM 676 N N . ALA A 1 100 ? 2.125 -15.390 12.009 1.00 95.50 100 ALA A N 1
ATOM 677 C CA . ALA A 1 100 ? 1.800 -15.939 13.325 1.00 95.50 100 ALA A CA 1
ATOM 678 C C . ALA A 1 100 ? 1.339 -14.882 14.354 1.00 95.50 100 ALA A C 1
ATOM 680 O O . ALA A 1 100 ? 0.659 -15.219 15.322 1.00 95.50 100 ALA A O 1
ATOM 681 N N . ALA A 1 101 ? 1.728 -13.613 14.187 1.00 94.38 101 ALA A N 1
ATOM 682 C CA . ALA A 1 101 ? 1.263 -12.509 15.026 1.00 94.38 101 ALA A CA 1
ATOM 683 C C . ALA A 1 101 ? -0.082 -11.919 14.560 1.00 94.38 101 ALA A C 1
ATOM 685 O O . ALA A 1 101 ? -0.772 -11.299 15.370 1.00 94.38 101 ALA A O 1
ATOM 686 N N . LEU A 1 102 ? -0.442 -12.084 13.284 1.00 95.44 102 LEU A N 1
ATOM 687 C CA . LEU A 1 102 ? -1.704 -11.627 12.702 1.00 95.44 102 LEU A CA 1
ATOM 688 C C . LEU A 1 102 ? -2.842 -12.620 12.937 1.00 95.44 102 LEU A C 1
ATOM 690 O O . LEU A 1 102 ? -3.957 -12.168 13.179 1.00 95.44 102 LEU A O 1
ATOM 694 N N . ASP A 1 103 ? -2.570 -13.928 12.897 1.00 95.69 103 ASP A N 1
ATOM 695 C CA . ASP A 1 103 ? -3.610 -14.966 12.981 1.00 95.69 103 ASP A CA 1
ATOM 696 C C . ASP A 1 103 ? -4.548 -14.770 14.187 1.00 95.69 103 ASP A C 1
ATOM 698 O O . ASP A 1 103 ? -5.757 -14.677 13.980 1.00 95.69 103 ASP A O 1
ATOM 702 N N . PRO A 1 104 ? -4.054 -14.555 15.428 1.00 95.81 104 PRO A N 1
ATOM 703 C CA . PRO A 1 104 ? -4.946 -14.360 16.571 1.00 95.81 104 PRO A CA 1
ATOM 704 C C . PRO A 1 104 ? -5.801 -13.089 16.470 1.00 95.81 104 PRO A C 1
ATOM 706 O O . PRO A 1 104 ? -6.898 -13.047 17.017 1.00 95.81 104 PRO A O 1
ATOM 709 N N . LEU A 1 105 ? -5.295 -12.051 15.791 1.00 95.75 105 LEU A N 1
ATOM 710 C CA . LEU A 1 105 ? -5.987 -10.770 15.617 1.00 95.75 105 LEU A CA 1
ATOM 711 C C . LEU A 1 105 ? -7.086 -10.863 14.559 1.00 95.75 105 LEU A C 1
ATOM 713 O O . LEU A 1 105 ? -8.078 -10.144 14.644 1.00 95.75 105 LEU A O 1
ATOM 717 N N . ARG A 1 106 ? -6.899 -11.713 13.545 1.00 96.06 106 ARG A N 1
ATOM 718 C CA . ARG A 1 106 ? -7.957 -12.049 12.589 1.00 96.06 106 ARG A CA 1
ATOM 719 C C . ARG A 1 106 ? -9.016 -12.919 13.260 1.00 96.06 106 ARG A C 1
ATOM 721 O O . ARG A 1 106 ? -10.195 -12.576 13.219 1.00 96.06 106 ARG A O 1
ATOM 728 N N . ASP A 1 107 ? -8.588 -13.957 13.979 1.00 96.62 107 ASP A N 1
ATOM 729 C CA . ASP A 1 107 ? -9.473 -14.893 14.681 1.00 96.62 107 ASP A CA 1
ATOM 730 C C . ASP A 1 107 ? -10.393 -14.204 15.705 1.00 96.62 107 ASP A C 1
ATOM 732 O O . ASP A 1 107 ? -11.566 -14.564 15.832 1.00 96.62 107 ASP A O 1
ATOM 736 N N . ASP A 1 108 ? -9.881 -13.214 16.446 1.00 95.38 108 ASP A N 1
ATOM 737 C CA . ASP A 1 108 ? -10.659 -12.463 17.440 1.00 95.38 108 ASP A CA 1
ATOM 738 C C . ASP A 1 108 ? -11.373 -11.218 16.875 1.00 95.38 108 ASP A C 1
ATOM 740 O O . ASP A 1 108 ? -12.118 -10.547 17.596 1.00 95.38 108 ASP A O 1
ATOM 744 N N . GLY A 1 109 ? -11.184 -10.933 15.582 1.00 94.88 109 GLY A N 1
ATOM 745 C CA . GLY A 1 109 ? -11.791 -9.812 14.867 1.00 94.88 109 GLY A CA 1
ATOM 746 C C . GLY A 1 109 ? -11.165 -8.443 15.150 1.00 94.88 109 GLY A C 1
ATOM 747 O O . GLY A 1 109 ? -11.697 -7.433 14.685 1.00 94.88 109 GLY A O 1
ATOM 748 N N . THR A 1 110 ? -10.053 -8.368 15.889 1.00 95.69 110 THR A N 1
ATOM 749 C CA . THR A 1 110 ? -9.295 -7.120 16.092 1.00 95.69 110 THR A CA 1
ATOM 750 C C . THR A 1 110 ? -8.772 -6.556 14.770 1.00 95.69 110 THR A C 1
ATOM 752 O O . THR A 1 110 ? -8.744 -5.337 14.586 1.00 95.69 110 THR A O 1
ATOM 755 N N . LEU A 1 111 ? -8.354 -7.430 13.853 1.00 95.88 111 LEU A N 1
ATOM 756 C CA . LEU A 1 111 ? -7.962 -7.097 12.491 1.00 95.88 111 LEU A CA 1
ATOM 757 C C . LEU A 1 111 ? -9.031 -7.624 11.522 1.00 95.88 111 LEU A C 1
ATOM 759 O O . LEU A 1 111 ? -9.118 -8.836 11.332 1.00 95.88 111 LEU A O 1
ATOM 763 N N . PRO A 1 112 ? -9.824 -6.744 10.888 1.00 94.88 112 PRO A N 1
ATOM 764 C CA . PRO A 1 112 ? -10.777 -7.167 9.870 1.00 94.88 112 PRO A CA 1
ATOM 765 C C . PRO A 1 112 ? -10.085 -7.849 8.683 1.00 94.88 112 PRO A C 1
ATOM 767 O O . PRO A 1 112 ? -9.009 -7.427 8.258 1.00 94.88 112 PRO A O 1
ATOM 770 N N . GLU A 1 113 ? -10.729 -8.870 8.118 1.00 93.62 113 GLU A N 1
ATOM 771 C CA . GLU A 1 113 ? -10.185 -9.669 7.007 1.00 93.62 113 GLU A CA 1
ATOM 772 C C . GLU A 1 113 ? -9.923 -8.857 5.730 1.00 93.62 113 GLU A C 1
ATOM 774 O O . GLU A 1 113 ? -9.049 -9.193 4.934 1.00 93.62 113 GLU A O 1
ATOM 779 N N . ASP A 1 114 ? -10.667 -7.771 5.519 1.00 93.94 114 ASP A N 1
ATOM 780 C CA . ASP A 1 114 ? -10.548 -6.902 4.348 1.00 93.94 114 ASP A CA 1
ATOM 781 C C . ASP A 1 114 ? -9.466 -5.819 4.491 1.00 93.94 114 ASP A C 1
ATOM 783 O O . ASP A 1 114 ? -9.137 -5.138 3.512 1.00 93.94 114 ASP A O 1
ATOM 787 N N . VAL A 1 115 ? -8.876 -5.666 5.682 1.00 96.62 115 VAL A N 1
ATOM 788 C CA . VAL A 1 115 ? -7.789 -4.715 5.918 1.00 96.62 115 VAL A CA 1
ATOM 789 C C . VAL A 1 115 ? -6.473 -5.305 5.399 1.00 96.62 115 VAL A C 1
ATOM 791 O O . VAL A 1 115 ? -5.983 -6.302 5.936 1.00 96.62 115 VAL A O 1
ATOM 794 N N . PRO A 1 116 ? -5.835 -4.683 4.387 1.00 96.62 116 PRO A N 1
ATOM 795 C CA . PRO A 1 116 ? -4.590 -5.195 3.838 1.00 96.62 116 PRO A CA 1
ATOM 796 C C . PRO A 1 116 ? -3.450 -5.061 4.849 1.00 96.62 116 PRO A C 1
ATOM 798 O O . PRO A 1 116 ? -3.289 -4.022 5.502 1.00 96.62 116 PRO A O 1
ATOM 801 N N . VAL A 1 117 ? -2.613 -6.095 4.918 1.00 97.38 117 VAL A N 1
ATOM 802 C CA . VAL A 1 117 ? -1.357 -6.059 5.664 1.00 97.38 117 VAL A CA 1
ATOM 803 C C . VAL A 1 117 ? -0.192 -6.090 4.686 1.00 97.38 117 VAL A C 1
ATOM 805 O O . VAL A 1 117 ? -0.017 -7.037 3.920 1.00 97.38 117 VAL A O 1
ATOM 808 N N . THR A 1 118 ? 0.610 -5.035 4.742 1.00 97.88 118 THR A N 1
ATOM 809 C CA . THR A 1 118 ? 1.780 -4.828 3.901 1.00 97.88 118 THR A CA 1
ATOM 810 C C . THR A 1 118 ? 3.048 -5.153 4.684 1.00 97.88 118 THR A C 1
ATOM 812 O O . THR A 1 118 ? 3.364 -4.518 5.698 1.00 97.88 118 THR A O 1
ATOM 815 N N . VAL A 1 119 ? 3.815 -6.121 4.194 1.00 97.12 119 VAL A N 1
ATOM 816 C CA . VAL A 1 119 ? 5.129 -6.479 4.728 1.00 97.12 119 VAL A CA 1
ATOM 817 C C . VAL A 1 119 ? 6.202 -5.766 3.919 1.00 97.12 119 VAL A C 1
ATOM 819 O O . VAL A 1 119 ? 6.429 -6.068 2.751 1.00 97.12 119 VAL A O 1
ATOM 822 N N . VAL A 1 120 ? 6.870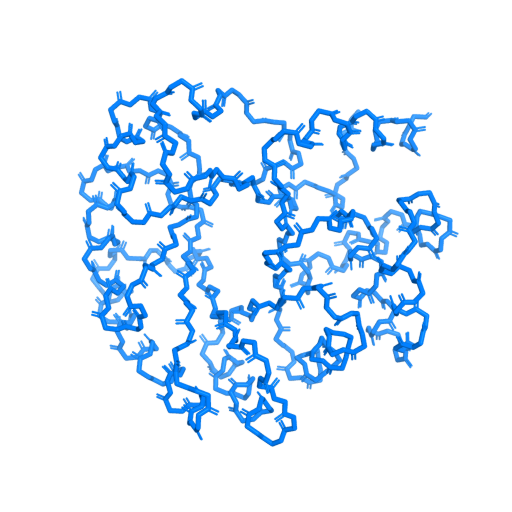 -4.798 4.542 1.00 95.56 120 VAL A N 1
ATOM 823 C CA . VAL A 1 120 ? 7.927 -4.012 3.902 1.00 95.56 120 VAL A CA 1
ATOM 824 C C . VAL A 1 120 ? 9.248 -4.767 3.997 1.00 95.56 120 VAL A C 1
ATOM 826 O O . VAL A 1 120 ? 9.729 -5.044 5.103 1.00 95.56 120 VAL A O 1
ATOM 829 N N . LEU A 1 121 ? 9.845 -5.078 2.845 1.00 93.44 121 LEU A N 1
ATOM 830 C CA . LEU A 1 121 ? 11.151 -5.731 2.796 1.00 93.44 121 LEU A CA 1
ATOM 831 C C . LEU A 1 121 ? 12.258 -4.772 3.283 1.00 93.44 121 LEU A C 1
ATOM 833 O O . LEU A 1 121 ? 12.177 -3.565 3.039 1.00 93.44 121 LEU A O 1
ATOM 837 N N . PRO A 1 122 ? 13.306 -5.272 3.964 1.00 88.81 122 PRO A N 1
ATOM 838 C CA . PRO A 1 122 ? 14.434 -4.443 4.368 1.00 88.81 122 PRO A CA 1
ATOM 839 C C . PRO A 1 122 ? 15.202 -3.942 3.141 1.00 88.81 122 PRO A C 1
ATOM 841 O O . PRO A 1 122 ? 15.365 -4.662 2.152 1.00 88.81 122 PRO A O 1
ATOM 844 N N . THR A 1 123 ? 15.754 -2.733 3.220 1.00 84.06 123 THR A N 1
ATOM 845 C CA . THR A 1 123 ? 16.656 -2.224 2.184 1.00 84.06 123 THR A CA 1
ATOM 846 C C . THR A 1 123 ? 17.870 -3.139 2.022 1.00 84.06 123 THR A C 1
ATOM 848 O O . THR A 1 123 ? 18.493 -3.562 2.994 1.00 84.06 123 THR A O 1
ATOM 851 N N . GLY A 1 124 ? 18.216 -3.449 0.770 1.00 81.12 124 GLY A N 1
ATOM 852 C CA . GLY A 1 124 ? 19.348 -4.319 0.439 1.00 81.12 124 GLY A CA 1
ATOM 853 C C . GLY A 1 124 ? 19.038 -5.819 0.431 1.00 81.12 124 GLY A C 1
ATOM 854 O O . GLY A 1 124 ? 19.932 -6.599 0.109 1.00 81.12 124 GLY A O 1
ATOM 855 N N . VAL A 1 125 ? 17.801 -6.234 0.727 1.00 85.12 125 VAL A N 1
ATOM 856 C CA . VAL A 1 125 ? 17.351 -7.610 0.469 1.00 85.12 125 VAL A CA 1
ATOM 857 C C . VAL A 1 125 ? 17.150 -7.819 -1.036 1.00 85.12 125 VAL A C 1
ATOM 859 O O . VAL A 1 125 ? 16.570 -6.979 -1.719 1.00 85.12 125 VAL A O 1
ATOM 862 N N . GLY A 1 126 ? 17.658 -8.939 -1.558 1.00 87.25 126 GLY A N 1
ATOM 863 C CA . GLY A 1 126 ? 17.590 -9.308 -2.973 1.00 87.25 126 GLY A CA 1
ATOM 864 C C . GLY A 1 126 ? 17.890 -10.793 -3.198 1.00 87.25 126 GLY A C 1
ATOM 865 O O . GLY A 1 126 ? 18.258 -11.510 -2.262 1.00 87.25 126 GLY A O 1
ATOM 866 N N . GLY A 1 127 ? 17.734 -11.252 -4.443 1.00 89.81 127 GLY A N 1
ATOM 867 C CA . GLY A 1 127 ? 17.959 -12.646 -4.843 1.00 89.81 127 GLY A CA 1
ATOM 868 C C . GLY A 1 127 ? 17.109 -13.639 -4.044 1.00 89.81 127 GLY A C 1
ATOM 869 O O . GLY A 1 127 ? 15.993 -13.324 -3.634 1.00 89.81 127 GLY A O 1
ATOM 870 N N . TYR A 1 128 ? 17.679 -14.811 -3.751 1.00 91.38 128 TYR A N 1
ATOM 871 C CA . TYR A 1 128 ? 16.974 -15.913 -3.085 1.00 91.38 128 TYR A CA 1
ATOM 872 C C . TYR A 1 128 ? 16.269 -15.516 -1.776 1.00 91.38 128 TYR A C 1
ATOM 874 O O . TYR A 1 128 ? 15.166 -15.977 -1.504 1.00 91.38 128 TYR A O 1
ATOM 882 N N . GLY A 1 129 ? 16.883 -14.649 -0.962 1.00 92.50 129 GLY A N 1
ATOM 883 C CA . GLY A 1 129 ? 16.270 -14.201 0.291 1.00 92.50 129 GLY A CA 1
ATOM 884 C C . GLY A 1 129 ? 14.988 -13.397 0.056 1.00 92.50 129 GLY A C 1
ATOM 885 O O . GLY A 1 129 ? 13.996 -13.612 0.746 1.00 92.50 129 GLY A O 1
ATOM 886 N N . ALA A 1 130 ? 14.990 -12.501 -0.934 1.00 94.94 130 ALA A N 1
ATOM 887 C CA . ALA A 1 130 ? 13.801 -11.737 -1.302 1.00 94.94 130 ALA A CA 1
ATOM 888 C C . ALA A 1 130 ? 12.710 -12.646 -1.875 1.00 94.94 130 ALA A C 1
ATOM 890 O O . ALA A 1 130 ? 11.561 -12.563 -1.462 1.00 94.94 130 ALA A O 1
ATOM 891 N N . GLU A 1 131 ? 13.093 -13.544 -2.780 1.00 96.94 131 GLU A N 1
ATOM 892 C CA . GLU A 1 131 ? 12.192 -14.495 -3.429 1.00 96.94 131 GLU A CA 1
ATOM 893 C C . GLU A 1 131 ? 11.479 -15.407 -2.427 1.00 96.94 131 GLU A C 1
ATOM 895 O O . GLU A 1 131 ? 10.254 -15.487 -2.442 1.00 96.94 131 GLU A O 1
ATOM 900 N N . ALA A 1 132 ? 12.217 -16.004 -1.489 1.00 96.94 132 ALA A N 1
ATOM 901 C CA . ALA A 1 132 ? 11.620 -16.829 -0.443 1.00 96.94 132 ALA A CA 1
ATOM 902 C C . ALA A 1 132 ? 10.702 -16.019 0.490 1.00 96.94 132 ALA A C 1
ATOM 904 O O . ALA A 1 132 ? 9.733 -16.551 1.020 1.00 96.94 132 ALA A O 1
ATOM 905 N N . ALA A 1 133 ? 10.983 -14.732 0.716 1.00 97.50 133 ALA A N 1
ATOM 906 C CA . ALA A 1 133 ? 10.079 -13.874 1.479 1.00 97.50 133 ALA A CA 1
ATOM 907 C C . ALA A 1 133 ? 8.793 -13.567 0.701 1.00 97.50 133 ALA A C 1
ATOM 909 O O . ALA A 1 133 ? 7.720 -13.552 1.297 1.00 97.50 133 ALA A O 1
ATOM 910 N N . LEU A 1 134 ? 8.890 -13.353 -0.614 1.00 98.44 134 LEU A N 1
ATOM 911 C CA . LEU A 1 134 ? 7.733 -13.164 -1.485 1.00 98.44 134 LEU A CA 1
ATOM 912 C C . LEU A 1 134 ? 6.857 -14.421 -1.546 1.00 98.44 134 LEU A C 1
ATOM 914 O O . LEU A 1 134 ? 5.639 -14.281 -1.529 1.00 98.44 134 LEU A O 1
ATOM 918 N N . ASP A 1 135 ? 7.446 -15.622 -1.543 1.00 98.56 135 ASP A N 1
ATOM 919 C CA . ASP A 1 135 ? 6.690 -16.883 -1.471 1.00 98.56 135 ASP A CA 1
ATOM 920 C C . ASP A 1 135 ? 5.826 -16.943 -0.201 1.00 98.56 135 ASP A C 1
ATOM 922 O O . ASP A 1 135 ? 4.638 -17.252 -0.262 1.00 98.56 135 ASP A O 1
ATOM 926 N N . GLU A 1 136 ? 6.402 -16.595 0.954 1.00 98.50 136 GLU A N 1
ATOM 927 C CA . GLU A 1 136 ? 5.679 -16.572 2.234 1.00 98.50 136 GLU A CA 1
ATOM 928 C C . GLU A 1 136 ? 4.613 -15.461 2.281 1.00 98.50 136 GLU A C 1
ATOM 930 O O . GLU A 1 136 ? 3.541 -15.656 2.851 1.00 98.50 136 GLU A O 1
ATOM 935 N N . ILE A 1 137 ? 4.889 -14.295 1.681 1.00 98.44 137 ILE A N 1
ATOM 936 C CA . ILE A 1 137 ? 3.923 -13.186 1.563 1.00 98.44 137 ILE A CA 1
ATOM 937 C C . ILE A 1 137 ? 2.734 -13.615 0.698 1.00 98.44 137 ILE A C 1
ATOM 939 O O . ILE A 1 137 ? 1.594 -13.401 1.105 1.00 98.44 137 ILE A O 1
ATOM 943 N N . GLY A 1 138 ? 2.992 -14.235 -0.457 1.00 98.12 138 GLY A N 1
ATOM 944 C CA . GLY A 1 138 ? 1.952 -14.730 -1.359 1.00 98.12 138 GLY A CA 1
ATOM 945 C C . GLY A 1 138 ? 1.135 -15.858 -0.749 1.00 98.12 138 GLY A C 1
ATOM 946 O O . GLY A 1 138 ? -0.086 -15.822 -0.810 1.00 98.12 138 GLY A O 1
ATOM 947 N N . TYR A 1 139 ? 1.781 -16.808 -0.068 1.00 98.00 139 TYR A N 1
ATOM 948 C CA . TYR A 1 139 ? 1.081 -17.892 0.627 1.00 98.00 139 TYR A CA 1
ATOM 949 C C . TYR A 1 139 ? 0.093 -17.386 1.692 1.00 98.00 139 TYR A C 1
ATOM 951 O O . TYR A 1 139 ? -0.936 -18.014 1.927 1.00 98.00 139 TYR A O 1
ATOM 959 N N . ALA A 1 140 ? 0.404 -16.264 2.343 1.00 97.44 140 ALA A N 1
ATOM 960 C CA . ALA A 1 140 ? -0.430 -15.664 3.381 1.00 97.44 140 ALA A CA 1
ATOM 961 C C . ALA A 1 140 ? -1.381 -14.561 2.866 1.00 97.44 140 ALA A C 1
ATOM 963 O O . ALA A 1 140 ? -1.966 -13.843 3.684 1.00 97.44 140 ALA A O 1
ATOM 964 N N . ASP A 1 141 ? -1.517 -14.404 1.541 1.00 96.94 141 ASP A N 1
ATOM 965 C CA . ASP A 1 141 ? -2.318 -13.360 0.884 1.00 96.94 141 ASP A CA 1
ATOM 966 C C . ASP A 1 141 ? -2.002 -11.940 1.402 1.00 96.94 141 ASP A C 1
ATOM 968 O O . ASP 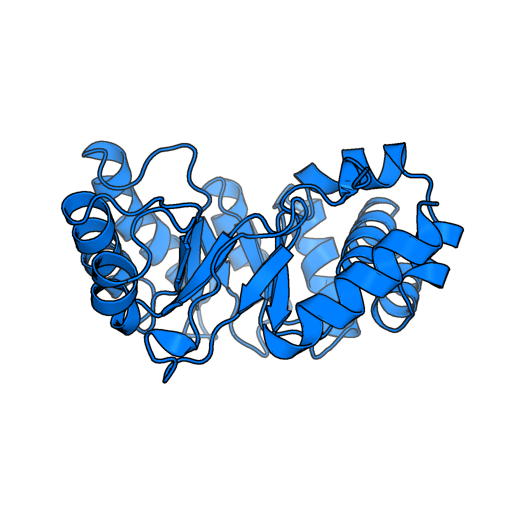A 1 141 ? -2.877 -11.084 1.582 1.00 96.94 141 ASP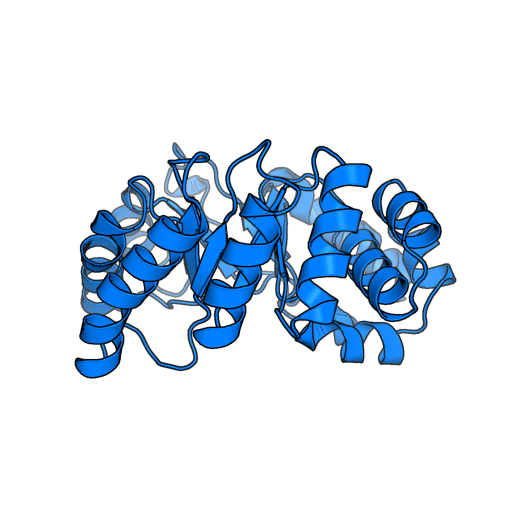 A O 1
ATOM 972 N N . LEU A 1 142 ? -0.722 -11.680 1.688 1.00 98.12 142 LEU A N 1
ATOM 973 C CA . LEU A 1 142 ? -0.231 -10.383 2.146 1.00 98.12 142 LEU A CA 1
ATOM 974 C C . LEU A 1 142 ? 0.232 -9.520 0.965 1.00 98.12 142 LEU A C 1
ATOM 976 O O . LEU A 1 142 ? 0.433 -9.981 -0.157 1.00 98.12 142 LEU A O 1
ATOM 980 N N . VAL A 1 143 ? 0.436 -8.231 1.229 1.00 98.50 143 VAL A N 1
ATOM 981 C CA . VAL A 1 143 ? 0.959 -7.273 0.248 1.00 98.50 143 VAL A CA 1
ATOM 982 C C . VAL A 1 143 ? 2.446 -7.047 0.518 1.00 98.50 143 VAL A C 1
ATOM 984 O O . VAL A 1 143 ? 2.854 -6.929 1.675 1.00 98.50 143 VAL A O 1
ATOM 987 N N . VAL A 1 144 ? 3.282 -6.953 -0.517 1.00 98.25 144 VAL A N 1
ATOM 988 C CA . VAL A 1 144 ? 4.697 -6.594 -0.333 1.00 98.25 144 VAL A CA 1
ATOM 989 C C . VAL A 1 144 ? 4.895 -5.083 -0.429 1.00 98.25 144 VAL A C 1
ATOM 991 O O . VAL A 1 144 ? 4.446 -4.439 -1.373 1.00 98.25 144 VAL A O 1
ATOM 994 N N . GLY A 1 145 ? 5.587 -4.500 0.546 1.00 97.19 145 GLY A N 1
ATOM 995 C CA . GLY A 1 145 ? 6.017 -3.105 0.516 1.00 97.19 145 GLY A CA 1
ATOM 996 C C . GLY A 1 145 ? 7.444 -2.984 -0.010 1.00 97.19 145 GLY A C 1
ATOM 997 O O . GLY A 1 145 ? 8.365 -3.571 0.563 1.00 97.19 145 GLY A O 1
ATOM 998 N N . LEU A 1 146 ? 7.634 -2.207 -1.075 1.00 95.56 146 LEU A N 1
ATOM 999 C CA . LEU A 1 146 ? 8.905 -2.065 -1.783 1.00 95.56 146 LEU A CA 1
ATOM 1000 C C . LEU A 1 146 ? 9.362 -0.607 -1.828 1.00 95.56 146 LEU A C 1
ATOM 1002 O O . LEU A 1 146 ? 8.595 0.293 -2.167 1.00 95.56 146 LEU A O 1
ATOM 1006 N N . ASP A 1 147 ? 10.634 -0.383 -1.516 1.00 91.81 147 ASP A N 1
ATOM 1007 C CA . ASP A 1 147 ? 11.267 0.934 -1.562 1.00 91.81 147 ASP A CA 1
ATOM 1008 C C . ASP A 1 147 ? 11.718 1.267 -2.999 1.00 91.81 147 ASP A C 1
ATOM 1010 O O . ASP A 1 147 ? 12.511 0.540 -3.599 1.00 91.81 147 ASP A O 1
ATOM 1014 N N . ALA A 1 148 ? 11.209 2.370 -3.557 1.00 89.94 148 ALA A N 1
ATOM 1015 C CA . ALA A 1 148 ? 11.502 2.817 -4.926 1.00 89.94 148 ALA A CA 1
ATOM 1016 C C . ALA A 1 148 ? 12.681 3.811 -5.038 1.00 89.94 148 ALA A C 1
ATOM 1018 O O . ALA A 1 148 ? 12.865 4.463 -6.078 1.00 89.94 148 ALA A O 1
ATOM 1019 N N . THR A 1 149 ? 13.497 3.952 -3.990 1.00 87.62 149 THR A N 1
ATOM 1020 C CA . THR A 1 149 ? 14.739 4.748 -4.022 1.00 87.62 149 THR A CA 1
ATOM 1021 C C . THR A 1 149 ? 15.737 4.218 -5.050 1.00 87.62 149 THR A C 1
ATOM 1023 O O . THR A 1 149 ? 16.439 5.013 -5.675 1.00 87.62 149 THR A O 1
ATOM 1026 N N . ARG A 1 150 ? 15.753 2.899 -5.289 1.00 87.25 150 ARG A N 1
ATOM 1027 C CA . ARG A 1 150 ? 16.572 2.227 -6.310 1.00 87.25 150 ARG A CA 1
ATOM 1028 C C . ARG A 1 150 ? 15.694 1.574 -7.387 1.00 87.25 150 ARG A C 1
ATOM 1030 O O . ARG A 1 150 ? 15.262 0.438 -7.185 1.00 87.25 150 ARG A O 1
ATOM 1037 N N . PRO A 1 151 ? 15.414 2.260 -8.513 1.00 87.44 151 PRO A N 1
ATOM 1038 C CA . PRO A 1 151 ? 14.509 1.776 -9.560 1.00 87.44 151 PRO A CA 1
ATOM 1039 C C . PRO A 1 151 ? 14.823 0.374 -10.087 1.00 87.44 151 PRO A C 1
ATOM 1041 O O . PRO A 1 151 ? 13.917 -0.425 -10.292 1.00 87.44 151 PRO A O 1
ATOM 1044 N N . GLU A 1 152 ? 16.099 0.052 -10.272 1.00 87.56 152 GLU A N 1
ATOM 1045 C CA . GLU A 1 152 ? 16.560 -1.240 -10.781 1.00 87.56 152 GLU A CA 1
ATOM 1046 C C . GLU A 1 152 ? 16.309 -2.392 -9.798 1.00 87.56 152 GLU A C 1
ATOM 1048 O O . GLU A 1 152 ? 16.000 -3.508 -10.199 1.00 87.56 152 GLU A O 1
ATOM 1053 N N . VAL A 1 153 ? 16.401 -2.119 -8.493 1.00 90.62 153 VAL A N 1
ATOM 1054 C CA . VAL A 1 153 ? 16.095 -3.111 -7.453 1.00 90.62 153 VAL A CA 1
ATOM 1055 C C . VAL A 1 153 ? 14.586 -3.244 -7.297 1.00 90.62 153 VAL A C 1
ATOM 1057 O O . VAL A 1 153 ? 14.068 -4.351 -7.203 1.00 90.62 153 VAL A O 1
ATOM 1060 N N . TRP A 1 154 ? 13.875 -2.115 -7.298 1.00 93.62 154 TRP A N 1
ATOM 1061 C CA . TRP A 1 154 ? 12.423 -2.090 -7.192 1.00 93.62 154 TRP A CA 1
ATOM 1062 C C . TRP A 1 154 ? 11.762 -2.856 -8.341 1.00 93.62 154 TRP A C 1
ATOM 1064 O O . TRP A 1 154 ? 10.911 -3.695 -8.084 1.00 93.62 154 TRP A O 1
ATOM 1074 N N . THR A 1 155 ? 12.185 -2.628 -9.588 1.00 94.31 155 THR A N 1
ATOM 1075 C CA . THR A 1 155 ? 11.617 -3.310 -10.768 1.00 94.31 155 THR A CA 1
ATOM 1076 C C . THR A 1 155 ? 11.841 -4.815 -10.718 1.00 94.31 155 THR A C 1
ATOM 1078 O O . THR A 1 155 ? 10.889 -5.559 -10.920 1.00 94.31 155 THR A O 1
ATOM 1081 N N . ALA A 1 156 ? 13.045 -5.267 -10.356 1.00 94.31 156 ALA A N 1
ATOM 1082 C CA . ALA A 1 156 ? 13.328 -6.691 -10.174 1.00 94.31 156 ALA A CA 1
ATOM 1083 C C . ALA A 1 156 ? 12.474 -7.329 -9.060 1.00 94.31 156 ALA A C 1
ATOM 1085 O O . ALA A 1 156 ? 12.014 -8.458 -9.200 1.00 94.31 156 ALA A O 1
ATOM 1086 N N . LEU A 1 157 ? 12.239 -6.614 -7.954 1.00 96.44 157 LEU A N 1
ATOM 1087 C CA . LEU A 1 157 ? 11.389 -7.101 -6.861 1.00 96.44 157 LEU A CA 1
ATOM 1088 C C . LEU A 1 157 ? 9.899 -7.089 -7.218 1.00 96.44 157 LEU A C 1
ATOM 1090 O O . LEU A 1 157 ? 9.173 -7.976 -6.780 1.00 96.44 157 LEU A O 1
ATOM 1094 N N . VAL A 1 158 ? 9.440 -6.107 -7.997 1.00 97.00 158 VAL A N 1
ATOM 1095 C CA . VAL A 1 158 ? 8.068 -6.075 -8.516 1.00 97.00 158 VAL A CA 1
ATOM 1096 C C . VAL A 1 158 ? 7.843 -7.238 -9.468 1.00 97.00 158 VAL A C 1
ATOM 1098 O O . VAL A 1 158 ? 6.867 -7.950 -9.291 1.00 97.00 158 VAL A O 1
ATOM 1101 N N . ASP A 1 159 ? 8.745 -7.468 -10.417 1.00 96.50 159 ASP A N 1
ATOM 1102 C CA . ASP A 1 159 ? 8.672 -8.599 -11.347 1.00 96.50 159 ASP A CA 1
ATOM 1103 C C . ASP A 1 159 ? 8.582 -9.935 -10.589 1.00 96.50 159 ASP A C 1
ATOM 1105 O O . ASP A 1 159 ? 7.614 -10.681 -10.730 1.00 96.50 159 ASP A O 1
ATOM 1109 N N . ALA A 1 160 ? 9.492 -10.149 -9.631 1.00 97.00 160 ALA A N 1
ATOM 1110 C CA . ALA A 1 160 ? 9.490 -11.338 -8.781 1.00 97.00 160 ALA A CA 1
ATOM 1111 C C . ALA A 1 160 ? 8.221 -11.488 -7.917 1.00 97.00 160 ALA A C 1
ATOM 1113 O O . ALA A 1 160 ? 7.829 -12.615 -7.599 1.00 97.00 160 ALA A O 1
ATOM 1114 N N . ALA A 1 161 ? 7.600 -10.381 -7.496 1.00 98.12 161 ALA A N 1
ATOM 1115 C CA . ALA A 1 161 ? 6.338 -10.395 -6.758 1.00 98.12 161 ALA A CA 1
ATOM 1116 C C . ALA A 1 161 ? 5.165 -10.762 -7.675 1.00 98.12 161 ALA A C 1
ATOM 1118 O O . ALA A 1 161 ? 4.327 -11.579 -7.302 1.00 98.12 161 ALA A O 1
ATOM 1119 N N . LEU A 1 162 ? 5.126 -10.207 -8.887 1.00 97.44 162 LEU A N 1
ATOM 1120 C CA . LEU A 1 162 ? 4.079 -10.475 -9.871 1.00 97.44 162 LEU A CA 1
ATOM 1121 C C . LEU A 1 162 ? 4.104 -11.926 -10.361 1.00 97.44 162 LEU A C 1
ATOM 1123 O O . LEU A 1 162 ? 3.037 -12.524 -10.484 1.00 97.44 162 LEU A O 1
ATOM 1127 N N . ASP A 1 163 ? 5.290 -12.514 -10.537 1.00 96.69 163 ASP A N 1
ATOM 1128 C CA . ASP A 1 163 ? 5.467 -13.948 -10.826 1.00 96.69 163 ASP A CA 1
ATOM 1129 C C . ASP A 1 163 ? 4.835 -14.857 -9.761 1.00 96.69 163 ASP A C 1
ATOM 1131 O O . ASP A 1 163 ? 4.464 -15.999 -10.036 1.00 96.69 163 ASP A O 1
ATOM 1135 N N . ARG A 1 164 ? 4.705 -14.346 -8.533 1.00 97.38 164 ARG A N 1
ATOM 1136 C CA . ARG A 1 164 ? 4.116 -15.032 -7.375 1.00 97.38 164 ARG A CA 1
ATOM 1137 C C . ARG A 1 164 ? 2.689 -14.586 -7.083 1.00 97.38 164 ARG A C 1
ATOM 1139 O O . ARG A 1 164 ? 2.157 -14.917 -6.030 1.00 97.38 164 ARG A O 1
ATOM 1146 N N . GLU A 1 165 ? 2.087 -13.810 -7.981 1.00 97.25 165 GLU A N 1
ATOM 1147 C CA . GLU A 1 165 ? 0.766 -13.212 -7.792 1.00 97.25 165 GLU A CA 1
ATOM 1148 C C . GLU A 1 165 ? 0.656 -12.379 -6.496 1.00 97.25 165 GLU A C 1
ATOM 1150 O O . GLU A 1 165 ? -0.410 -12.256 -5.893 1.00 97.25 165 GLU A O 1
ATOM 1155 N N . VAL A 1 166 ? 1.752 -11.739 -6.084 1.00 98.44 166 VAL A N 1
ATOM 1156 C CA . VAL A 1 166 ? 1.800 -10.864 -4.909 1.00 98.44 166 VAL A CA 1
ATOM 1157 C C . VAL A 1 166 ? 1.562 -9.417 -5.323 1.00 98.44 166 VAL A C 1
ATOM 1159 O O . VAL A 1 166 ? 2.276 -8.845 -6.149 1.00 98.44 166 VAL A O 1
ATOM 1162 N N . ALA A 1 167 ? 0.565 -8.785 -4.706 1.00 98.31 167 ALA A N 1
ATOM 1163 C CA . ALA A 1 167 ? 0.320 -7.361 -4.888 1.00 98.31 167 ALA A CA 1
ATOM 1164 C C . ALA A 1 167 ? 1.383 -6.511 -4.172 1.00 98.31 167 ALA A C 1
ATOM 1166 O O . ALA A 1 167 ? 1.917 -6.893 -3.130 1.00 98.31 167 ALA A O 1
ATOM 1167 N N . THR A 1 168 ? 1.651 -5.319 -4.702 1.00 98.12 168 THR A N 1
ATOM 1168 C CA . THR A 1 168 ? 2.718 -4.430 -4.240 1.00 98.12 168 THR A CA 1
ATOM 1169 C C . THR A 1 168 ? 2.181 -3.102 -3.706 1.00 98.12 168 THR A C 1
ATOM 1171 O O . THR A 1 168 ? 1.171 -2.559 -4.172 1.00 98.12 168 THR A O 1
ATOM 1174 N N . GLU A 1 169 ? 2.894 -2.547 -2.732 1.00 97.50 169 GLU A N 1
ATOM 1175 C CA . GLU A 1 169 ? 2.862 -1.135 -2.370 1.00 97.50 169 GLU A CA 1
ATOM 1176 C C . GLU A 1 169 ? 4.247 -0.533 -2.562 1.00 97.50 169 GLU A C 1
ATOM 1178 O O . GLU A 1 169 ? 5.252 -1.111 -2.147 1.00 97.50 169 GLU A O 1
ATOM 1183 N N . THR A 1 170 ? 4.302 0.667 -3.129 1.00 96.00 170 THR A N 1
ATOM 1184 C CA . THR A 1 170 ? 5.541 1.442 -3.145 1.00 96.00 170 THR A CA 1
ATOM 1185 C C . THR A 1 170 ? 5.602 2.287 -1.890 1.00 96.00 170 THR A C 1
ATOM 1187 O O . THR A 1 170 ? 4.764 3.169 -1.695 1.00 96.00 170 THR A O 1
ATOM 1190 N N . VAL A 1 171 ? 6.598 2.019 -1.051 1.00 93.38 171 VAL A N 1
ATOM 1191 C CA . VAL A 1 171 ? 6.782 2.691 0.233 1.00 93.38 171 VAL A CA 1
ATOM 1192 C C . VAL A 1 171 ? 8.020 3.578 0.237 1.00 93.38 171 VAL A C 1
ATOM 1194 O O . VAL A 1 171 ? 8.955 3.346 -0.527 1.00 93.38 171 VAL A O 1
ATOM 1197 N N . ARG A 1 172 ? 8.045 4.576 1.130 1.00 80.88 172 ARG A N 1
ATOM 1198 C CA . ARG A 1 172 ? 9.240 5.409 1.406 1.00 80.88 172 ARG A CA 1
ATOM 1199 C C . ARG A 1 172 ? 9.857 6.064 0.152 1.00 80.88 172 ARG A C 1
ATOM 1201 O O . ARG A 1 172 ? 11.071 6.218 0.067 1.00 80.88 172 ARG A O 1
ATOM 1208 N N . GLY A 1 173 ? 9.028 6.452 -0.816 1.00 73.12 173 GLY A N 1
ATOM 1209 C CA . GLY A 1 173 ? 9.458 7.080 -2.067 1.00 73.12 173 GLY A CA 1
ATOM 1210 C C . GLY A 1 173 ? 8.830 8.454 -2.300 1.00 73.12 173 GLY A C 1
ATOM 1211 O O . GLY A 1 173 ? 7.858 8.832 -1.654 1.00 73.12 173 GLY A O 1
ATOM 1212 N N . ASP A 1 174 ? 9.385 9.190 -3.259 1.00 81.69 174 ASP A N 1
ATOM 1213 C CA . ASP A 1 174 ? 8.877 10.469 -3.782 1.00 81.69 174 ASP A CA 1
ATOM 1214 C C . ASP A 1 174 ? 8.372 10.338 -5.233 1.00 81.69 174 ASP A C 1
ATOM 1216 O O . ASP A 1 174 ? 8.185 11.327 -5.955 1.00 81.69 174 ASP A O 1
ATOM 1220 N N . ARG A 1 175 ? 8.177 9.090 -5.675 1.00 88.00 175 ARG A N 1
ATOM 1221 C CA . ARG A 1 175 ? 7.798 8.751 -7.045 1.00 88.00 175 ARG A CA 1
ATOM 1222 C C . ARG A 1 175 ? 6.378 9.203 -7.339 1.00 88.00 175 ARG A C 1
ATOM 1224 O O . ARG A 1 175 ? 5.507 9.225 -6.473 1.00 88.00 175 ARG A O 1
ATOM 1231 N N . ASP A 1 176 ? 6.141 9.547 -8.599 1.00 90.25 176 ASP A N 1
ATOM 1232 C CA . ASP A 1 176 ? 4.797 9.878 -9.043 1.00 90.25 176 ASP A CA 1
ATOM 1233 C C . ASP A 1 176 ? 3.897 8.624 -9.015 1.00 90.25 176 ASP A C 1
ATOM 1235 O O . ASP A 1 176 ? 4.279 7.605 -9.598 1.00 90.25 176 ASP A O 1
ATOM 1239 N N . PRO A 1 177 ? 2.707 8.661 -8.384 1.00 91.69 177 PRO A N 1
ATOM 1240 C CA . PRO A 1 177 ? 1.833 7.491 -8.293 1.00 91.69 177 PRO A CA 1
ATOM 1241 C C . PRO A 1 177 ? 1.422 6.908 -9.647 1.00 91.69 177 PRO A C 1
ATOM 1243 O O . PRO A 1 177 ? 1.286 5.692 -9.772 1.00 91.69 177 PRO A O 1
ATOM 1246 N N . VAL A 1 178 ? 1.256 7.750 -10.672 1.00 91.69 178 VAL A N 1
ATOM 1247 C CA . VAL A 1 178 ? 0.905 7.289 -12.021 1.00 91.69 178 VAL A CA 1
ATOM 1248 C C . VAL A 1 178 ? 2.103 6.604 -12.671 1.00 91.69 178 VAL A C 1
ATOM 1250 O O . VAL A 1 178 ? 1.946 5.556 -13.291 1.00 91.69 178 VAL A O 1
ATOM 1253 N N . ALA A 1 179 ? 3.305 7.160 -12.494 1.00 93.38 179 ALA A N 1
ATOM 1254 C CA . ALA A 1 179 ? 4.539 6.549 -12.984 1.00 93.38 179 ALA A CA 1
ATOM 1255 C C . ALA A 1 179 ? 4.786 5.177 -12.344 1.00 93.38 179 ALA A C 1
ATOM 1257 O O . ALA A 1 179 ? 5.127 4.231 -13.047 1.00 93.38 179 ALA A O 1
ATOM 1258 N N . VAL A 1 180 ? 4.542 5.046 -11.036 1.00 95.50 180 VAL A N 1
ATOM 1259 C CA . VAL A 1 180 ? 4.610 3.756 -10.334 1.00 95.50 180 VAL A CA 1
ATOM 1260 C C . VAL A 1 180 ? 3.585 2.771 -10.895 1.00 95.50 180 VAL A C 1
ATOM 1262 O O . VAL A 1 180 ? 3.942 1.641 -11.217 1.00 95.50 180 VAL A O 1
ATOM 1265 N N . LEU A 1 181 ? 2.325 3.188 -11.056 1.00 95.75 181 LEU A N 1
ATOM 1266 C CA . LEU A 1 181 ? 1.267 2.323 -11.583 1.00 95.75 181 LEU A CA 1
ATOM 1267 C C . LEU A 1 181 ? 1.575 1.840 -13.010 1.00 95.75 181 LEU A C 1
ATOM 1269 O O . LEU A 1 181 ? 1.372 0.666 -13.322 1.00 95.75 181 LEU A O 1
ATOM 1273 N N . ALA A 1 182 ? 2.093 2.725 -13.862 1.00 95.88 182 ALA A N 1
ATOM 1274 C CA . ALA A 1 182 ? 2.527 2.382 -15.211 1.00 95.88 182 ALA A CA 1
ATOM 1275 C C . ALA A 1 182 ? 3.762 1.469 -15.208 1.00 95.88 182 ALA A C 1
ATOM 1277 O O . ALA A 1 182 ? 3.808 0.525 -15.987 1.00 95.88 182 ALA A O 1
ATOM 1278 N N . ALA A 1 183 ? 4.716 1.674 -14.297 1.00 96.88 183 ALA A N 1
ATOM 1279 C CA . ALA A 1 183 ? 5.865 0.785 -14.153 1.00 96.88 183 ALA A CA 1
ATOM 1280 C C . ALA A 1 183 ? 5.445 -0.636 -13.735 1.00 96.88 183 ALA A C 1
ATOM 1282 O O . ALA A 1 183 ? 5.902 -1.602 -14.337 1.00 96.88 183 ALA A O 1
ATOM 1283 N N . VAL A 1 184 ? 4.509 -0.781 -12.783 1.00 97.75 184 VAL A N 1
ATOM 1284 C CA . VAL A 1 184 ? 3.932 -2.098 -12.442 1.00 97.75 184 VAL A CA 1
ATOM 1285 C C . VAL A 1 184 ? 3.237 -2.724 -13.656 1.00 97.75 184 VAL A C 1
ATOM 1287 O O . VAL A 1 184 ? 3.352 -3.930 -13.870 1.00 97.75 184 VAL A O 1
ATOM 1290 N N . ARG A 1 185 ? 2.537 -1.925 -14.478 1.00 97.56 185 ARG A N 1
ATOM 1291 C CA . ARG A 1 185 ? 1.938 -2.422 -15.726 1.00 97.56 185 ARG A CA 1
ATOM 1292 C C . ARG A 1 185 ? 2.998 -2.945 -16.695 1.00 97.56 185 ARG A C 1
ATOM 1294 O O . ARG A 1 185 ? 2.807 -4.030 -17.226 1.00 97.56 185 ARG A O 1
ATOM 1301 N N . SER A 1 186 ? 4.099 -2.226 -16.882 1.00 97.19 186 SER A N 1
ATOM 1302 C CA . SER A 1 186 ? 5.199 -2.679 -17.738 1.00 97.19 186 SER A CA 1
ATOM 1303 C C . SER A 1 186 ? 5.857 -3.959 -17.222 1.00 97.19 186 SER A C 1
ATOM 1305 O O . SER A 1 186 ? 6.121 -4.849 -18.022 1.00 97.19 186 SER A O 1
ATOM 1307 N N . CYS A 1 187 ? 6.036 -4.124 -15.905 1.00 97.25 187 CYS A N 1
ATOM 1308 C CA . CYS A 1 187 ? 6.481 -5.406 -15.343 1.00 97.25 187 CYS A CA 1
ATOM 1309 C C . CYS A 1 187 ? 5.489 -6.542 -15.661 1.00 97.25 187 CYS A C 1
ATOM 1311 O O . CYS A 1 187 ? 5.902 -7.597 -16.119 1.00 97.25 187 CYS A O 1
ATOM 1313 N N . LEU A 1 188 ? 4.174 -6.314 -15.529 1.00 96.25 188 LEU A N 1
ATOM 1314 C CA . LEU A 1 188 ? 3.150 -7.302 -15.923 1.00 96.25 188 LEU A CA 1
ATOM 1315 C C . LEU A 1 188 ? 3.181 -7.669 -17.413 1.00 96.25 188 LEU A C 1
ATOM 1317 O O . LEU A 1 188 ? 2.687 -8.732 -17.784 1.00 96.25 188 LEU A O 1
ATOM 1321 N N . ASP A 1 189 ? 3.675 -6.770 -18.260 1.00 96.44 189 ASP A N 1
ATOM 1322 C CA . ASP A 1 189 ? 3.861 -7.000 -19.693 1.00 96.44 189 ASP A CA 1
ATOM 1323 C C . ASP A 1 189 ? 5.201 -7.691 -20.017 1.00 96.44 189 ASP A C 1
ATOM 1325 O O . ASP A 1 189 ? 5.445 -8.014 -21.177 1.00 96.44 189 ASP A O 1
ATOM 1329 N N . GLY A 1 190 ? 6.045 -7.967 -19.014 1.00 95.19 190 GLY A N 1
ATOM 1330 C CA . GLY A 1 190 ? 7.371 -8.563 -19.192 1.00 95.19 190 GLY A CA 1
ATOM 1331 C C . GLY A 1 190 ? 8.433 -7.567 -19.668 1.00 95.19 190 GLY A C 1
ATOM 1332 O O . GLY A 1 190 ? 9.425 -7.971 -20.269 1.00 95.19 190 GLY A O 1
ATOM 1333 N N . GLU A 1 191 ? 8.232 -6.270 -19.413 1.00 95.25 191 GLU A N 1
ATOM 1334 C CA . GLU A 1 191 ? 9.072 -5.168 -19.901 1.00 95.25 191 GLU A CA 1
ATOM 1335 C C . GLU A 1 191 ? 9.732 -4.399 -18.727 1.00 95.25 191 GLU A C 1
ATOM 1337 O O . GLU A 1 191 ? 9.382 -3.243 -18.447 1.00 95.25 191 GLU A O 1
ATOM 1342 N N . PRO A 1 192 ? 10.687 -5.006 -17.992 1.00 89.56 192 PRO A N 1
ATOM 1343 C CA . PRO A 1 192 ? 11.286 -4.400 -16.796 1.00 89.56 192 PRO A CA 1
ATOM 1344 C C . PRO A 1 192 ? 12.147 -3.159 -17.094 1.00 89.56 192 PRO A C 1
ATOM 1346 O O . PRO A 1 192 ? 12.189 -2.230 -16.284 1.00 89.56 192 PRO A O 1
ATOM 1349 N N . ASP A 1 193 ? 12.785 -3.087 -18.265 1.00 90.56 193 ASP A N 1
ATOM 1350 C CA . ASP A 1 193 ? 13.563 -1.908 -18.680 1.00 90.56 193 ASP A CA 1
ATOM 1351 C C . ASP A 1 193 ? 12.654 -0.690 -18.916 1.00 90.56 193 ASP A C 1
ATOM 1353 O O . ASP A 1 193 ? 12.959 0.435 -18.503 1.00 90.56 193 ASP A O 1
ATOM 1357 N N . GLU A 1 194 ? 11.494 -0.921 -19.533 1.00 93.69 194 GLU A N 1
ATOM 1358 C CA . GLU A 1 194 ? 10.460 0.096 -19.712 1.00 93.69 194 GLU A CA 1
ATOM 1359 C C . GLU A 1 194 ? 9.869 0.520 -18.364 1.00 93.6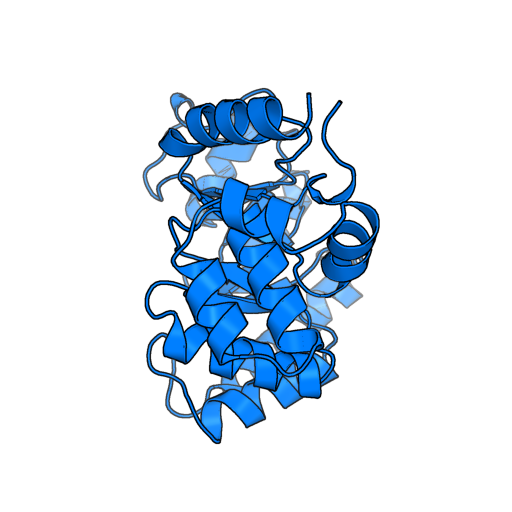9 194 GLU A C 1
ATOM 1361 O O . GLU A 1 194 ? 9.676 1.714 -18.120 1.00 93.69 194 GLU A O 1
ATOM 1366 N N . ALA A 1 195 ? 9.655 -0.430 -17.449 1.00 95.00 195 ALA A N 1
ATOM 1367 C CA . ALA A 1 195 ? 9.213 -0.132 -16.092 1.00 95.00 195 ALA A CA 1
ATOM 1368 C C . ALA A 1 195 ? 10.194 0.805 -15.369 1.00 95.00 195 ALA A C 1
ATOM 1370 O O . ALA A 1 195 ? 9.775 1.805 -14.782 1.00 95.00 195 ALA A O 1
ATOM 1371 N N . ALA A 1 196 ? 11.502 0.543 -15.463 1.00 92.19 196 ALA A N 1
ATOM 1372 C CA . ALA A 1 196 ? 12.529 1.397 -14.870 1.00 92.19 196 ALA A CA 1
ATOM 1373 C C . ALA A 1 196 ? 12.524 2.805 -15.491 1.00 92.19 196 ALA A C 1
ATOM 1375 O O . ALA A 1 196 ? 12.615 3.807 -14.772 1.00 92.19 196 ALA A O 1
ATOM 1376 N N . ARG A 1 197 ? 12.360 2.897 -16.819 1.00 92.62 197 ARG A N 1
ATOM 1377 C CA . ARG A 1 197 ? 12.251 4.172 -17.543 1.00 92.62 197 ARG A CA 1
ATOM 1378 C C . ARG A 1 197 ? 11.025 4.977 -17.108 1.00 92.62 197 ARG A C 1
ATOM 1380 O O . ARG A 1 197 ? 11.141 6.181 -16.878 1.00 92.62 197 ARG A O 1
ATOM 1387 N N . LEU A 1 198 ? 9.862 4.335 -17.000 1.00 93.69 198 LEU A N 1
ATOM 1388 C CA . LEU A 1 198 ? 8.615 4.975 -16.577 1.00 93.69 198 LEU A CA 1
ATOM 1389 C C . LEU A 1 198 ? 8.686 5.434 -15.124 1.00 93.69 198 LEU A C 1
ATOM 1391 O O . LEU A 1 198 ? 8.312 6.569 -14.839 1.00 93.69 198 LEU A O 1
ATOM 1395 N N . LEU A 1 199 ? 9.235 4.607 -14.231 1.00 92.31 199 LEU A N 1
ATOM 1396 C CA . LEU A 1 199 ? 9.404 4.933 -12.814 1.00 92.31 199 LEU A CA 1
ATOM 1397 C C . LEU A 1 199 ? 10.303 6.161 -12.591 1.00 92.31 199 LEU A C 1
ATOM 1399 O O . LEU A 1 199 ? 10.064 6.949 -11.675 1.00 92.31 199 LEU A O 1
ATOM 1403 N N . ALA A 1 200 ? 11.329 6.335 -13.429 1.00 89.56 200 ALA A N 1
ATOM 1404 C CA . ALA A 1 200 ? 12.192 7.518 -13.430 1.00 89.56 200 ALA A CA 1
ATOM 1405 C C . ALA A 1 200 ? 11.567 8.739 -14.141 1.00 89.56 200 ALA A C 1
ATOM 1407 O O . ALA A 1 200 ? 12.107 9.843 -14.055 1.00 89.56 200 ALA A O 1
ATOM 1408 N N . GLY A 1 201 ? 10.468 8.537 -14.870 1.00 86.31 201 GLY A N 1
ATOM 1409 C CA . GLY A 1 201 ? 9.797 9.540 -15.688 1.00 86.31 201 GLY A CA 1
ATOM 1410 C C . GLY A 1 201 ? 8.758 10.377 -14.936 1.00 86.31 201 GLY A C 1
ATOM 1411 O O . GLY A 1 201 ? 8.801 10.550 -13.719 1.00 86.31 201 GLY A O 1
ATOM 1412 N N . SER A 1 202 ? 7.812 10.937 -15.695 1.00 82.69 202 SER A N 1
ATOM 1413 C CA . SER A 1 202 ? 6.720 11.777 -15.187 1.00 82.69 202 SER A CA 1
ATOM 1414 C C . SER A 1 202 ? 5.349 11.127 -15.394 1.00 82.69 202 SER A C 1
ATOM 1416 O O . SER A 1 202 ? 5.191 10.242 -16.237 1.00 82.69 202 SER A O 1
ATOM 1418 N N . ALA A 1 203 ? 4.326 11.633 -14.694 1.00 81.69 203 ALA A N 1
ATOM 1419 C CA . ALA A 1 203 ? 2.931 11.238 -14.909 1.00 81.69 203 ALA A CA 1
ATOM 1420 C C . ALA A 1 203 ? 2.501 11.365 -16.380 1.00 81.69 203 ALA A C 1
ATOM 1422 O O . ALA A 1 203 ? 1.787 10.514 -16.898 1.00 81.69 203 ALA A O 1
ATOM 1423 N N . THR A 1 204 ? 2.961 12.408 -17.079 1.00 85.06 204 THR A N 1
ATOM 1424 C CA . THR A 1 204 ? 2.661 12.616 -18.502 1.00 85.06 204 THR A CA 1
ATOM 1425 C C . THR A 1 204 ? 3.197 11.477 -19.365 1.00 85.06 204 THR A C 1
ATOM 1427 O O . THR A 1 204 ? 2.489 10.997 -20.244 1.00 85.06 204 THR A O 1
ATOM 1430 N N . ALA A 1 205 ? 4.426 11.018 -19.103 1.00 85.69 205 ALA A N 1
ATOM 1431 C CA . ALA A 1 205 ? 4.999 9.885 -19.826 1.00 85.69 205 ALA A CA 1
ATOM 1432 C C . ALA A 1 205 ? 4.222 8.587 -19.548 1.00 85.69 205 ALA A C 1
ATOM 1434 O O . ALA A 1 205 ? 3.996 7.806 -20.466 1.00 85.69 205 ALA A O 1
ATOM 1435 N N . ALA A 1 206 ? 3.769 8.394 -18.308 1.00 85.50 206 ALA A N 1
ATOM 1436 C CA . ALA A 1 206 ? 2.964 7.244 -17.907 1.00 85.50 206 ALA A CA 1
ATOM 1437 C C . ALA A 1 206 ? 1.586 7.210 -18.594 1.00 85.50 206 ALA A C 1
ATOM 1439 O O . ALA A 1 206 ? 1.201 6.184 -19.151 1.00 85.50 206 ALA A O 1
ATOM 1440 N N . TRP A 1 207 ? 0.872 8.339 -18.629 1.00 84.69 207 TRP A N 1
ATOM 1441 C CA . TRP A 1 207 ? -0.419 8.453 -19.322 1.00 84.69 207 TRP A CA 1
ATOM 1442 C C . TRP A 1 207 ? -0.308 8.346 -20.844 1.00 84.69 207 TRP A C 1
ATOM 1444 O O . TRP A 1 207 ? -1.253 7.920 -21.500 1.00 84.69 207 TRP A O 1
ATOM 1454 N N . ALA A 1 208 ? 0.837 8.715 -21.419 1.00 88.31 208 ALA A N 1
ATOM 1455 C CA . ALA A 1 208 ? 1.094 8.498 -22.839 1.00 88.31 208 ALA A CA 1
ATOM 1456 C C . ALA A 1 208 ? 1.344 7.016 -23.174 1.00 88.31 208 ALA A C 1
ATOM 1458 O O . ALA A 1 208 ? 1.119 6.611 -24.313 1.00 88.31 208 ALA A O 1
ATOM 1459 N N . ALA A 1 209 ? 1.814 6.220 -22.206 1.00 87.50 209 ALA A N 1
ATOM 1460 C CA . ALA A 1 209 ? 2.139 4.809 -22.403 1.00 87.50 209 ALA A CA 1
ATOM 1461 C C . ALA A 1 209 ? 0.913 3.886 -22.294 1.00 87.50 209 ALA A C 1
ATOM 1463 O O . ALA A 1 209 ? 0.841 2.889 -23.009 1.00 87.50 209 ALA A O 1
ATOM 1464 N N . PHE A 1 210 ? -0.060 4.215 -21.436 1.00 90.50 210 PHE A N 1
ATOM 1465 C CA . PHE A 1 210 ? -1.216 3.353 -21.173 1.00 90.50 210 PHE A CA 1
ATOM 1466 C C . PHE A 1 210 ? -2.532 4.125 -21.083 1.00 90.50 210 PHE A C 1
ATOM 1468 O O . PHE A 1 210 ? -2.598 5.223 -20.533 1.00 90.50 210 PHE A O 1
ATOM 1475 N N . ASP A 1 211 ? -3.611 3.498 -21.557 1.00 88.69 211 ASP A N 1
ATOM 1476 C CA . ASP A 1 211 ? -4.963 4.018 -21.365 1.00 88.69 211 ASP A CA 1
ATOM 1477 C C . ASP A 1 211 ? -5.475 3.835 -19.920 1.00 88.69 211 ASP A C 1
ATOM 1479 O O . ASP A 1 211 ? -4.972 3.031 -19.126 1.00 88.69 211 ASP A O 1
ATOM 1483 N N . ALA A 1 212 ? -6.520 4.590 -19.569 1.00 85.94 212 ALA A N 1
ATOM 1484 C CA . ALA A 1 212 ? -7.078 4.599 -18.217 1.00 85.94 212 ALA A CA 1
ATOM 1485 C C . ALA A 1 212 ? -7.664 3.249 -17.778 1.00 85.94 212 ALA A C 1
ATOM 1487 O O . ALA A 1 212 ? -7.514 2.876 -16.616 1.00 85.94 212 ALA A O 1
ATOM 1488 N N . ALA A 1 213 ? -8.291 2.500 -18.690 1.00 89.62 213 ALA A N 1
ATOM 1489 C CA . ALA A 1 213 ? -8.883 1.198 -18.380 1.00 89.62 213 ALA A CA 1
ATOM 1490 C C . ALA A 1 213 ? -7.807 0.138 -18.085 1.00 89.62 213 ALA A C 1
ATOM 1492 O O . ALA A 1 213 ? -7.997 -0.771 -17.274 1.00 89.62 213 ALA A O 1
ATOM 1493 N N . THR A 1 214 ? -6.655 0.241 -18.739 1.00 92.81 214 THR A N 1
ATOM 1494 C CA . THR A 1 214 ? -5.497 -0.613 -18.493 1.00 92.81 214 THR A CA 1
ATOM 1495 C C . THR A 1 214 ? -4.886 -0.307 -17.138 1.00 92.81 214 THR A C 1
ATOM 1497 O O . THR A 1 214 ? -4.694 -1.232 -16.349 1.00 92.81 214 THR A O 1
ATOM 1500 N N . LEU A 1 215 ? -4.680 0.972 -16.814 1.00 90.81 215 LEU A N 1
ATOM 1501 C CA . LEU A 1 215 ? -4.183 1.370 -15.497 1.00 90.81 215 LEU A CA 1
ATOM 1502 C C . LEU A 1 215 ? -5.157 1.006 -14.366 1.00 90.81 215 LEU A C 1
ATOM 1504 O O . LEU A 1 215 ? -4.718 0.569 -13.305 1.00 90.81 215 LEU A O 1
ATOM 1508 N N . GLU A 1 216 ? -6.469 1.089 -14.596 1.00 91.50 216 GLU A N 1
ATOM 1509 C CA . GLU A 1 216 ? -7.480 0.638 -13.633 1.00 91.50 216 GLU A CA 1
ATOM 1510 C C . GLU A 1 216 ? -7.35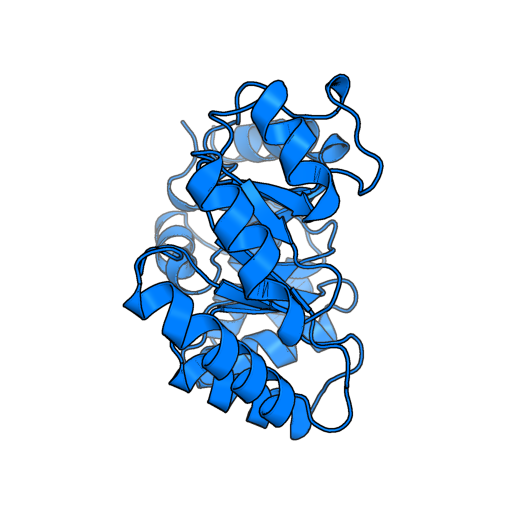8 -0.863 -13.339 1.00 91.50 216 GLU A C 1
ATOM 1512 O O . GLU A 1 216 ? -7.320 -1.263 -12.178 1.00 91.50 216 GLU A O 1
ATOM 1517 N N . ARG A 1 217 ? -7.197 -1.710 -14.364 1.00 93.38 217 ARG A N 1
ATOM 1518 C CA . ARG A 1 217 ? -6.989 -3.158 -14.167 1.00 93.38 217 ARG A CA 1
ATOM 1519 C C . ARG A 1 217 ? -5.687 -3.475 -13.426 1.00 93.38 217 ARG A C 1
ATOM 1521 O O . ARG A 1 217 ? -5.640 -4.452 -12.677 1.00 93.38 217 ARG A O 1
ATOM 1528 N N . THR A 1 218 ? -4.651 -2.653 -13.593 1.00 96.12 218 THR A N 1
ATOM 1529 C CA . THR A 1 218 ? -3.368 -2.797 -12.883 1.00 96.12 218 THR A CA 1
ATOM 1530 C C . THR A 1 218 ? -3.495 -2.540 -11.377 1.00 96.12 218 THR A C 1
ATOM 1532 O O . THR A 1 218 ? -2.675 -3.028 -10.601 1.00 96.12 218 THR A O 1
ATOM 1535 N N . ARG A 1 219 ? -4.553 -1.862 -10.911 1.00 94.38 219 ARG A N 1
ATOM 1536 C CA . ARG A 1 219 ? -4.745 -1.534 -9.485 1.00 94.38 219 ARG A CA 1
ATOM 1537 C C . ARG A 1 219 ? -4.837 -2.729 -8.553 1.00 94.38 219 ARG A C 1
ATOM 1539 O O . ARG A 1 219 ? -4.549 -2.595 -7.366 1.00 94.38 219 ARG A O 1
ATOM 1546 N N . ARG A 1 220 ? -5.210 -3.902 -9.069 1.00 95.12 220 ARG A N 1
ATOM 1547 C CA . ARG A 1 220 ? -5.178 -5.127 -8.263 1.00 95.12 220 ARG A CA 1
ATOM 1548 C C . ARG A 1 220 ? -3.754 -5.492 -7.824 1.00 95.12 220 ARG A C 1
ATOM 1550 O O . ARG A 1 220 ? -3.591 -6.046 -6.748 1.00 95.12 220 ARG A O 1
ATOM 1557 N N . TRP A 1 221 ? -2.755 -5.131 -8.630 1.00 97.50 221 TRP A N 1
ATOM 1558 C CA . TRP A 1 221 ? -1.346 -5.455 -8.421 1.00 97.50 221 TRP A CA 1
ATOM 1559 C C . TRP A 1 221 ? -0.540 -4.318 -7.798 1.00 97.50 221 TRP A C 1
ATOM 1561 O O . TRP A 1 221 ? 0.403 -4.585 -7.073 1.00 97.50 221 TRP A O 1
ATOM 1571 N N . CYS A 1 222 ? -0.912 -3.062 -8.042 1.00 96.94 222 CYS A N 1
ATOM 1572 C CA . CYS A 1 222 ? -0.335 -1.893 -7.376 1.00 96.94 222 CYS A CA 1
ATOM 1573 C C . CYS A 1 222 ? -1.386 -1.304 -6.435 1.00 96.94 222 CYS A C 1
ATOM 1575 O O . CYS A 1 222 ? -2.284 -0.589 -6.888 1.00 96.94 222 CYS A O 1
ATOM 1577 N N . ARG A 1 223 ? -1.317 -1.641 -5.141 1.00 95.62 223 ARG A N 1
ATOM 1578 C CA . ARG A 1 223 ? -2.371 -1.337 -4.158 1.00 95.62 223 ARG A CA 1
ATOM 1579 C C . ARG A 1 223 ? -2.273 0.081 -3.636 1.00 95.62 223 ARG A C 1
ATOM 1581 O O . ARG A 1 223 ? -3.303 0.756 -3.584 1.00 95.62 223 ARG A O 1
ATOM 1588 N N . ARG A 1 224 ? -1.072 0.541 -3.284 1.00 95.62 224 ARG A N 1
ATOM 1589 C CA . ARG A 1 224 ? -0.838 1.902 -2.792 1.00 95.62 224 ARG A CA 1
ATOM 1590 C C . ARG A 1 224 ? 0.550 2.425 -3.142 1.00 95.62 224 ARG A C 1
ATOM 1592 O O . ARG A 1 224 ? 1.492 1.656 -3.317 1.00 95.62 224 ARG A O 1
ATOM 1599 N N . VAL A 1 225 ? 0.663 3.747 -3.205 1.00 95.88 225 VAL A N 1
ATOM 1600 C CA . VAL A 1 225 ? 1.920 4.475 -3.391 1.00 95.88 225 VAL A CA 1
ATOM 1601 C C . VAL A 1 225 ? 2.030 5.557 -2.330 1.00 95.88 225 VAL A C 1
ATOM 1603 O O . VAL A 1 225 ? 1.112 6.363 -2.164 1.00 95.88 225 VAL A O 1
ATOM 1606 N N . ASP A 1 226 ? 3.147 5.568 -1.617 1.00 94.50 226 ASP A N 1
ATOM 1607 C CA . ASP A 1 226 ? 3.454 6.604 -0.641 1.00 94.50 226 ASP A CA 1
ATOM 1608 C C . ASP A 1 226 ? 3.721 7.944 -1.322 1.00 94.50 226 ASP A C 1
ATOM 1610 O O . ASP A 1 226 ? 4.486 8.032 -2.281 1.00 94.50 226 ASP A O 1
ATOM 1614 N N . VAL A 1 227 ? 3.100 8.997 -0.792 1.00 91.56 227 VAL A N 1
ATOM 1615 C CA . VAL A 1 227 ? 3.365 10.381 -1.184 1.00 91.56 227 VAL A CA 1
ATOM 1616 C C . VAL A 1 227 ? 3.546 11.220 0.083 1.00 91.56 227 VAL A C 1
ATOM 1618 O O . VAL A 1 227 ? 2.638 11.258 0.921 1.00 91.56 227 VAL A O 1
ATOM 1621 N N . PRO A 1 228 ? 4.683 11.919 0.249 1.00 87.69 228 PRO A N 1
ATOM 1622 C CA . PRO A 1 228 ? 4.870 12.860 1.348 1.00 87.69 228 PRO A CA 1
ATOM 1623 C C . PRO A 1 228 ? 3.785 13.939 1.356 1.00 87.69 228 PRO A C 1
ATOM 1625 O O . PRO A 1 228 ? 3.485 14.521 0.310 1.00 87.69 228 PRO A O 1
ATOM 1628 N N . ALA A 1 229 ? 3.234 14.257 2.531 1.00 80.25 229 ALA A N 1
ATOM 1629 C CA . ALA A 1 229 ? 2.131 15.213 2.642 1.00 80.25 229 ALA A CA 1
ATOM 1630 C C . ALA A 1 229 ? 2.352 16.570 1.940 1.00 80.25 229 ALA A C 1
ATOM 1632 O O . ALA A 1 229 ? 1.444 17.006 1.225 1.00 80.25 229 ALA A O 1
ATOM 1633 N N . PRO A 1 230 ? 3.543 17.202 2.018 1.00 76.31 230 PRO A N 1
ATOM 1634 C CA . PRO A 1 230 ? 3.798 18.469 1.329 1.00 76.31 230 PRO A CA 1
ATOM 1635 C C . PRO A 1 230 ? 3.664 18.391 -0.196 1.00 76.31 230 PRO A C 1
ATOM 1637 O O . PRO A 1 230 ? 3.414 19.402 -0.840 1.00 76.31 230 PRO A O 1
ATOM 1640 N N . GLN A 1 231 ? 3.822 17.201 -0.780 1.00 77.81 231 GLN A N 1
ATOM 1641 C CA . GLN A 1 231 ? 3.807 17.005 -2.227 1.00 77.81 231 GLN A CA 1
ATOM 1642 C C . GLN A 1 231 ? 2.403 16.734 -2.774 1.00 77.81 231 GLN A C 1
ATOM 1644 O O . GLN A 1 231 ? 2.204 16.792 -3.985 1.00 77.81 231 GLN A O 1
ATOM 1649 N N . VAL A 1 232 ? 1.409 16.436 -1.929 1.00 74.62 232 VAL A N 1
ATOM 1650 C CA . VAL A 1 232 ? 0.088 16.021 -2.425 1.00 74.62 232 VAL A CA 1
ATOM 1651 C C . VAL A 1 232 ? -0.590 17.109 -3.242 1.00 74.62 232 VAL A C 1
ATOM 1653 O O . VAL A 1 232 ? -1.127 16.790 -4.297 1.00 74.62 232 VAL A O 1
ATOM 1656 N N . ALA A 1 233 ? -0.517 18.378 -2.834 1.00 70.56 233 ALA A N 1
ATOM 1657 C CA . ALA A 1 233 ? -1.117 19.481 -3.589 1.00 70.56 233 ALA A CA 1
ATOM 1658 C C . ALA A 1 233 ? -0.575 19.569 -5.030 1.00 70.56 233 ALA A C 1
ATOM 1660 O O . ALA A 1 233 ? -1.353 19.676 -5.981 1.00 70.56 233 ALA A O 1
ATOM 1661 N N . ASP A 1 234 ? 0.741 19.422 -5.200 1.00 70.56 234 ASP A N 1
ATOM 1662 C CA . ASP A 1 234 ? 1.391 19.434 -6.513 1.00 70.56 234 ASP A CA 1
ATOM 1663 C C . ASP A 1 234 ? 0.964 18.226 -7.361 1.00 70.56 234 ASP A C 1
ATOM 1665 O O . ASP A 1 234 ? 0.702 18.352 -8.561 1.00 70.56 234 ASP A O 1
ATOM 1669 N N . ARG A 1 235 ? 0.808 17.049 -6.735 1.00 71.00 235 ARG A N 1
ATOM 1670 C CA . ARG A 1 235 ? 0.344 15.825 -7.414 1.00 71.00 235 ARG A CA 1
ATOM 1671 C C . ARG A 1 235 ? -1.133 15.896 -7.815 1.00 71.00 235 ARG A C 1
ATOM 1673 O O . ARG A 1 235 ? -1.490 15.376 -8.876 1.00 71.00 235 ARG A O 1
ATOM 1680 N N . VAL A 1 236 ? -1.981 16.564 -7.022 1.00 64.38 236 VAL A N 1
ATOM 1681 C CA . VAL A 1 236 ? -3.387 16.856 -7.378 1.00 64.38 236 VAL A CA 1
ATOM 1682 C C . VAL A 1 236 ? -3.422 17.683 -8.656 1.00 64.38 236 VAL A C 1
ATOM 1684 O O . VAL A 1 236 ? -4.127 17.330 -9.602 1.00 64.38 236 VAL A O 1
ATOM 1687 N N . ALA A 1 237 ? -2.646 18.770 -8.690 1.00 64.00 237 ALA A N 1
ATOM 1688 C CA . ALA A 1 237 ? -2.606 19.686 -9.821 1.00 64.00 237 ALA A CA 1
ATOM 1689 C C . ALA A 1 237 ? -2.104 18.987 -11.094 1.00 64.00 237 ALA A C 1
ATOM 1691 O O . ALA A 1 237 ? -2.723 19.114 -12.151 1.00 64.00 237 ALA A O 1
ATOM 1692 N N . ALA A 1 238 ? -1.042 18.182 -10.981 1.00 65.19 2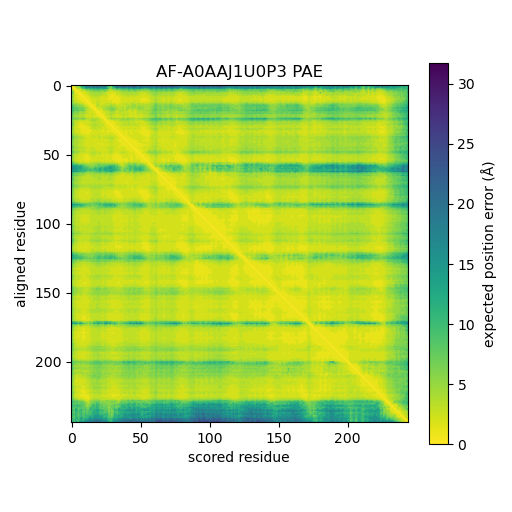38 ALA A N 1
ATOM 1693 C CA . ALA A 1 238 ? -0.504 17.409 -12.097 1.00 65.19 238 ALA A CA 1
ATOM 1694 C C . ALA A 1 238 ? -1.502 16.364 -12.630 1.00 65.19 238 ALA A C 1
ATOM 1696 O O . ALA A 1 238 ? -1.675 16.237 -13.839 1.00 65.19 238 ALA A O 1
ATOM 1697 N N . SER A 1 239 ? -2.206 15.652 -11.745 1.00 61.44 239 SER A N 1
ATOM 1698 C CA . SER A 1 239 ? -3.189 14.633 -12.145 1.00 61.44 239 SER A CA 1
ATOM 1699 C C . SER A 1 239 ? -4.422 15.247 -12.815 1.00 61.44 239 SER A C 1
ATOM 1701 O O . SER A 1 239 ? -4.939 14.701 -13.792 1.00 61.44 239 SER A O 1
ATOM 1703 N N . ALA A 1 240 ? -4.885 16.401 -12.323 1.00 62.34 240 ALA A N 1
ATOM 1704 C CA . ALA A 1 240 ? -6.013 17.127 -12.902 1.00 62.34 240 ALA A CA 1
ATOM 1705 C C . ALA A 1 240 ? -5.694 17.688 -14.298 1.00 62.34 240 ALA A C 1
ATOM 1707 O O . ALA A 1 240 ? -6.562 17.681 -15.164 1.00 62.34 240 ALA A O 1
ATOM 1708 N N . ALA A 1 241 ? -4.452 18.121 -14.536 1.00 59.41 241 ALA A N 1
ATOM 1709 C CA . ALA A 1 241 ? -4.023 18.667 -15.824 1.00 59.41 241 ALA A CA 1
ATOM 1710 C C . ALA A 1 241 ? -3.932 17.622 -16.952 1.00 59.41 241 ALA A C 1
ATOM 1712 O O . ALA A 1 241 ? -3.955 17.996 -18.119 1.00 59.41 241 ALA A O 1
ATOM 1713 N N . VAL A 1 242 ? -3.805 16.331 -16.619 1.00 59.00 242 VAL A N 1
ATOM 1714 C CA . VAL A 1 242 ? -3.674 15.244 -17.611 1.00 59.00 242 VAL A CA 1
ATOM 1715 C C . VAL A 1 242 ? -5.001 14.511 -17.857 1.00 59.00 242 VAL A C 1
ATOM 1717 O O . VAL A 1 242 ? -5.148 13.816 -18.857 1.00 59.00 242 VAL A O 1
ATOM 1720 N N . THR A 1 243 ? -5.980 14.664 -16.960 1.00 57.94 243 THR A N 1
ATOM 1721 C CA . THR A 1 243 ? -7.295 13.997 -17.045 1.00 57.94 243 THR A CA 1
ATOM 1722 C C . THR A 1 243 ? -8.436 14.911 -17.507 1.00 57.94 243 THR A C 1
ATOM 1724 O O . THR A 1 243 ? -9.555 14.422 -17.683 1.00 57.94 243 THR A O 1
ATOM 1727 N N . GLY A 1 244 ? -8.175 16.212 -17.677 1.00 52.12 244 GLY A N 1
ATOM 1728 C CA . GLY A 1 244 ? -9.100 17.199 -18.248 1.00 52.12 244 GLY A CA 1
ATOM 1729 C C . GLY A 1 244 ? -8.814 17.465 -19.716 1.00 52.12 244 GLY A C 1
ATOM 1730 O O . GLY A 1 244 ? -9.802 17.635 -20.462 1.00 52.12 244 GLY A O 1
#

Foldseek 3Di:
DFQLLQFQFAAAEDDQPDALVRDDDDDDRSNNAYEYELVCLVRCLVRPQAGAYAYEYPPAQVRQVPSLLSCLVSNHNHQAYEGEDDDLVALLVSLVSNLVSCVVCCVVVSDPPPHAYEYEYDPPRDDPRLLSNLLSCLVSLHAYEYECPPLLRRLRSLLSNVVSVHAYEHPPDQWQSLLQLLLSLCSVVVRSVVSSVSRPDDNLVSCVVDPSVSSNVSCSRHVYYYHHPVCVVVSVVRSVVNVD

Solvent-accessible surface area (backbone atoms only — not comparable to full-atom values): 12852 Å² total; per-residue (Å²): 128,81,58,75,48,41,52,35,29,28,28,33,38,59,62,94,82,58,54,75,87,65,54,81,76,90,74,56,73,36,45,46,27,35,39,40,46,50,89,47,49,67,52,38,53,77,72,42,44,81,49,38,27,22,41,30,38,84,76,20,44,91,45,50,56,60,51,42,52,48,36,51,77,63,60,45,37,70,54,26,37,35,34,43,50,85,55,72,89,49,38,30,64,47,46,55,47,32,51,69,48,43,50,62,32,45,76,73,55,57,40,57,90,86,46,50,44,29,46,23,64,43,90,90,58,55,66,70,54,40,52,49,24,45,53,50,32,32,75,67,75,31,30,40,24,40,55,54,83,45,45,74,59,32,40,55,50,48,40,60,25,51,79,54,73,28,27,34,27,43,32,89,33,86,55,48,61,52,5,48,47,41,16,55,44,27,32,76,71,74,33,50,70,58,14,35,52,30,47,74,52,44,49,68,61,23,58,73,73,45,57,66,73,59,47,36,65,37,38,76,44,47,52,33,26,29,36,48,53,90,50,46,68,60,51,51,54,55,53,52,70,76,73,109

Organism: NCBI:txid1457234

pLDDT: mean 90.2, std 8.89, range [49.06, 98.56]

Secondary structure (DSSP, 8-state):
---GGGTT-EEEEPPTT--GGGS-SSPPTTEEEEEEEGGGHHHHHHH-TTS-EEEEESS-GGGTHHHHHHHHHHT--EEEEEEE---SS-HHHHHHHHHHHHHHHHHTTSS-TTS-EEEEPPTT--HHHHHHHHHHHHHTTPEEEEETTSHHHHHHHHHHHHTTT--EEEES----HHHHHHHHHHHHTT-HHHHHHHHTS-HHHHHHHS-HHHHHHHTTTEEEEEEEGGGHHHHHHHHHHHH-

Mean predicted aligned error: 4.43 Å

Radius of gyration: 17.18 Å; Cα contacts (8 Å, |Δi|>4): 472; chains: 1; bounding box: 33×38×44 Å